Protein AF-A0A6A7LFY0-F1 (afdb_monomer_lite)

pLDDT: mean 85.81, std 14.51, range [34.38, 97.88]

Structure (mmCIF, N/CA/C/O backbone):
data_AF-A0A6A7LFY0-F1
#
_entry.id   AF-A0A6A7LFY0-F1
#
loop_
_atom_site.group_PDB
_atom_site.id
_atom_site.type_symbol
_atom_site.label_atom_id
_atom_site.label_alt_id
_atom_site.label_comp_id
_atom_site.label_asym_id
_atom_site.label_entity_id
_atom_site.label_seq_id
_atom_site.pdbx_PDB_ins_code
_atom_site.Cartn_x
_atom_site.Cartn_y
_atom_site.Cartn_z
_atom_site.occupancy
_atom_site.B_iso_or_equiv
_atom_site.auth_seq_id
_atom_site.auth_comp_id
_atom_site.auth_asym_id
_atom_site.auth_atom_id
_atom_site.pdbx_PDB_model_num
ATOM 1 N N . MET A 1 1 ? -47.179 -2.015 -11.222 1.00 39.12 1 MET A N 1
ATOM 2 C CA . MET A 1 1 ? -45.738 -2.015 -11.542 1.00 39.12 1 MET A CA 1
ATOM 3 C C . MET A 1 1 ? -45.037 -1.329 -10.393 1.00 39.12 1 MET A C 1
ATOM 5 O O . MET A 1 1 ? -45.090 -0.111 -10.302 1.00 39.12 1 MET A O 1
ATOM 9 N N . GLU A 1 2 ? -44.497 -2.113 -9.464 1.00 34.38 2 GLU A N 1
ATOM 10 C CA . GLU A 1 2 ? -43.639 -1.598 -8.399 1.00 34.38 2 GLU A CA 1
ATOM 11 C C . GLU A 1 2 ? -42.300 -1.198 -9.014 1.00 34.38 2 GLU A C 1
ATOM 13 O O . GLU A 1 2 ? -41.573 -2.026 -9.561 1.00 34.38 2 GLU A O 1
ATOM 18 N N . THR A 1 3 ? -41.986 0.090 -8.959 1.00 35.09 3 THR A N 1
ATOM 19 C CA . THR A 1 3 ? -40.647 0.598 -9.238 1.00 35.09 3 THR A CA 1
ATOM 20 C C . THR A 1 3 ? -39.770 0.261 -8.040 1.00 35.09 3 THR A C 1
ATOM 22 O O . THR A 1 3 ? -39.771 0.973 -7.036 1.00 35.09 3 THR A O 1
ATOM 25 N N . THR A 1 4 ? -39.041 -0.850 -8.115 1.00 42.22 4 THR A N 1
ATOM 26 C CA . THR A 1 4 ? -37.978 -1.162 -7.159 1.00 42.22 4 THR A CA 1
ATOM 27 C C . THR A 1 4 ? -36.941 -0.044 -7.200 1.00 42.22 4 THR A C 1
ATOM 29 O O . THR A 1 4 ? -36.236 0.121 -8.197 1.00 42.22 4 THR A O 1
ATOM 32 N N . ASN A 1 5 ? -36.875 0.728 -6.114 1.00 46.41 5 ASN A N 1
ATOM 33 C CA . ASN A 1 5 ? -35.817 1.687 -5.817 1.00 46.41 5 ASN A CA 1
ATOM 34 C C . ASN A 1 5 ? -34.464 0.961 -5.821 1.00 46.41 5 ASN A C 1
ATOM 36 O O . ASN A 1 5 ? -34.008 0.450 -4.797 1.00 46.41 5 ASN A O 1
ATOM 40 N N . ASN A 1 6 ? -33.810 0.919 -6.980 1.00 47.00 6 ASN A N 1
ATOM 41 C CA . ASN A 1 6 ? -32.399 0.578 -7.081 1.00 47.00 6 ASN A CA 1
ATOM 42 C C . ASN A 1 6 ? -31.591 1.772 -6.574 1.00 47.00 6 ASN A C 1
ATOM 44 O O . ASN A 1 6 ? -31.084 2.589 -7.339 1.00 47.00 6 ASN A O 1
ATOM 48 N N . MET A 1 7 ? -31.494 1.879 -5.250 1.00 41.91 7 MET A N 1
ATOM 49 C CA . MET A 1 7 ? -30.448 2.672 -4.621 1.00 41.91 7 MET A CA 1
ATOM 50 C C . MET A 1 7 ? -29.093 2.160 -5.139 1.00 41.91 7 MET A C 1
ATOM 52 O O . MET A 1 7 ? -28.863 0.946 -5.086 1.00 41.91 7 MET A O 1
ATOM 56 N N . PRO A 1 8 ? -28.197 3.033 -5.634 1.00 52.75 8 PRO A N 1
ATOM 57 C CA . PRO A 1 8 ? -26.859 2.634 -6.046 1.00 52.75 8 PRO A CA 1
ATOM 58 C C . PRO A 1 8 ? -26.184 1.824 -4.934 1.00 52.75 8 PRO A C 1
ATOM 60 O O . PRO A 1 8 ? -26.129 2.280 -3.793 1.00 52.75 8 PRO A O 1
ATOM 63 N N . LEU A 1 9 ? -25.654 0.641 -5.264 1.00 49.44 9 LEU A N 1
ATOM 64 C CA . LEU A 1 9 ? -24.887 -0.240 -4.363 1.00 49.44 9 LEU A CA 1
ATOM 65 C C . LEU A 1 9 ? -23.838 0.516 -3.526 1.00 49.44 9 LEU A C 1
ATOM 67 O O . LEU A 1 9 ? -23.580 0.146 -2.383 1.00 49.44 9 LEU A O 1
ATOM 71 N N . LEU A 1 10 ? -23.307 1.613 -4.076 1.00 44.53 10 LEU A N 1
ATOM 72 C CA . LEU A 1 10 ? -22.391 2.540 -3.418 1.00 44.53 10 LEU A CA 1
ATOM 73 C C . LEU A 1 10 ? -22.937 3.080 -2.083 1.00 44.53 10 LEU A C 1
ATOM 75 O O . LEU A 1 10 ? -22.217 3.106 -1.093 1.00 44.53 10 LEU A O 1
ATOM 79 N N . LEU A 1 11 ? -24.215 3.467 -2.024 1.00 43.97 11 LEU A N 1
ATOM 80 C CA . LEU A 1 11 ? -24.806 4.041 -0.812 1.00 43.97 11 LEU A CA 1
ATOM 81 C C . LEU A 1 11 ? -25.064 2.984 0.276 1.00 43.97 11 LEU A C 1
ATOM 83 O O . LEU A 1 11 ? -24.909 3.288 1.453 1.00 43.97 11 LEU A O 1
ATOM 87 N N . LYS A 1 12 ? -25.369 1.730 -0.093 1.00 44.75 12 LYS A N 1
ATOM 88 C CA . LYS A 1 12 ? -25.573 0.640 0.884 1.00 44.75 12 LYS A CA 1
ATOM 89 C C . LYS A 1 12 ? -24.300 0.264 1.653 1.00 44.75 12 LYS A C 1
ATOM 91 O O . LYS A 1 12 ? -24.394 -0.197 2.785 1.00 44.75 12 LYS A O 1
ATOM 96 N N . TYR A 1 13 ? -23.120 0.429 1.052 1.00 47.69 13 TYR A N 1
ATOM 97 C CA . TYR A 1 13 ? -21.840 0.156 1.721 1.00 47.69 13 TYR A CA 1
ATOM 98 C C . TYR A 1 13 ? -21.356 1.335 2.573 1.00 47.69 13 TYR A C 1
ATOM 100 O O . TYR A 1 13 ? -20.809 1.123 3.656 1.00 47.69 13 TYR A O 1
ATOM 108 N N . VAL A 1 14 ? -21.606 2.568 2.122 1.00 49.25 14 VAL A N 1
ATOM 109 C CA . VAL A 1 14 ? -21.275 3.792 2.873 1.00 49.25 14 VAL A CA 1
ATOM 110 C C . VAL A 1 14 ? -22.070 3.884 4.182 1.00 49.25 14 VAL A C 1
ATOM 112 O O . VAL A 1 14 ? -21.553 4.394 5.169 1.00 49.25 14 VAL A O 1
ATOM 115 N N . GLU A 1 15 ? -23.273 3.305 4.252 1.00 50.12 15 GLU A N 1
ATOM 116 C CA . GLU A 1 15 ? -24.073 3.269 5.487 1.00 50.12 15 GLU A CA 1
ATOM 117 C C . GLU A 1 15 ? -23.454 2.444 6.634 1.00 50.12 15 GLU A C 1
ATOM 119 O O . GLU A 1 15 ? -23.898 2.582 7.773 1.00 50.12 15 GLU A O 1
ATOM 124 N N . LYS A 1 16 ? -22.431 1.604 6.387 1.00 56.44 16 LYS A N 1
ATOM 125 C CA . LYS A 1 16 ? -21.893 0.682 7.409 1.00 56.44 16 LYS A CA 1
ATOM 126 C C . LYS A 1 16 ? -20.533 1.071 7.995 1.00 56.44 16 LYS A C 1
ATOM 128 O O . LYS A 1 16 ? -20.207 0.602 9.082 1.00 56.44 16 LYS A O 1
ATOM 133 N N . ILE A 1 17 ? -19.752 1.914 7.319 1.00 63.03 17 ILE A N 1
ATOM 134 C CA . ILE A 1 17 ? -18.468 2.411 7.839 1.00 63.03 17 ILE A CA 1
ATOM 135 C C . ILE A 1 17 ? -18.643 3.889 8.150 1.00 63.03 17 ILE A C 1
ATOM 137 O O . ILE A 1 17 ? -18.475 4.752 7.292 1.00 63.03 17 ILE A O 1
ATOM 141 N N . SER A 1 18 ? -19.003 4.170 9.399 1.00 67.00 18 SER A N 1
ATOM 142 C CA . SER A 1 18 ? -19.142 5.547 9.873 1.00 67.00 18 SER A CA 1
ATOM 143 C C . SER A 1 18 ? -17.781 6.207 10.114 1.00 67.00 18 SER A C 1
ATOM 145 O O . SER A 1 18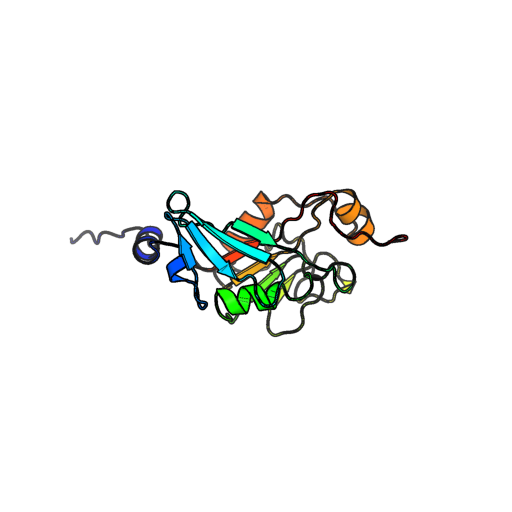 ? -17.664 7.434 10.102 1.00 67.00 18 SER A O 1
ATOM 147 N N . ASN A 1 19 ? -16.747 5.388 10.342 1.00 78.75 19 ASN A N 1
ATOM 148 C CA . ASN A 1 19 ? -15.418 5.830 10.723 1.00 78.75 19 ASN A CA 1
ATOM 149 C C . ASN A 1 19 ? -14.365 4.760 10.400 1.00 78.75 19 ASN A C 1
ATOM 151 O O . ASN A 1 19 ? -14.591 3.572 10.621 1.00 78.75 19 ASN A O 1
ATOM 155 N N . ILE A 1 20 ? -13.177 5.168 9.951 1.00 83.75 20 ILE A N 1
ATOM 156 C CA . ILE A 1 20 ? -12.053 4.254 9.706 1.00 83.75 20 ILE A CA 1
ATOM 157 C C . ILE A 1 20 ? -11.628 3.496 10.969 1.00 83.75 20 ILE A C 1
ATOM 159 O O . ILE A 1 20 ? -11.057 2.411 10.879 1.00 83.75 20 ILE A O 1
ATOM 163 N N . THR A 1 21 ? -11.938 4.027 12.155 1.00 84.50 21 THR A N 1
ATOM 164 C CA . THR A 1 21 ? -11.653 3.337 13.416 1.00 84.50 21 THR A CA 1
ATOM 165 C C . THR A 1 21 ? -12.479 2.080 13.635 1.00 84.50 21 THR A C 1
ATOM 167 O O . THR A 1 21 ? -12.033 1.205 14.370 1.00 84.50 21 THR A O 1
ATOM 170 N N . ASP A 1 22 ? -13.619 1.950 12.956 1.00 87.00 22 ASP A N 1
ATOM 171 C CA . ASP A 1 22 ? -14.457 0.745 12.999 1.00 87.00 22 ASP A CA 1
ATOM 172 C C . ASP A 1 22 ? -13.751 -0.456 12.332 1.00 87.00 22 ASP A C 1
ATOM 174 O O . ASP A 1 22 ? -14.149 -1.606 12.511 1.00 87.00 22 ASP A O 1
ATOM 178 N N . LEU A 1 23 ? -12.680 -0.191 11.572 1.00 89.00 23 LEU A N 1
ATOM 179 C CA . LEU A 1 23 ? -11.877 -1.185 10.858 1.00 89.00 23 LEU A CA 1
ATOM 180 C C . LEU A 1 23 ? -10.610 -1.600 11.621 1.00 89.00 23 LEU A C 1
ATOM 182 O O . LEU A 1 23 ? -9.894 -2.499 11.175 1.00 89.00 23 LEU A O 1
ATOM 186 N N . LEU A 1 24 ? -10.309 -0.954 12.752 1.00 92.06 24 LEU A N 1
ATOM 187 C CA . LEU A 1 24 ? -9.112 -1.250 13.534 1.00 92.06 24 LEU A CA 1
ATOM 188 C C . LEU A 1 24 ? -9.260 -2.582 14.277 1.00 92.06 24 LEU A C 1
ATOM 190 O O . LEU A 1 24 ? -10.287 -2.886 14.880 1.00 92.06 24 LEU A O 1
ATOM 194 N N . ARG A 1 25 ? -8.189 -3.372 14.259 1.00 94.00 25 ARG A N 1
ATOM 195 C CA . ARG A 1 25 ? -8.022 -4.625 15.012 1.00 94.00 25 ARG A CA 1
ATOM 196 C C . ARG A 1 25 ? -7.141 -4.464 16.245 1.00 94.00 25 ARG A C 1
ATOM 198 O O . ARG A 1 25 ? -6.956 -5.418 16.992 1.00 94.00 25 ARG A O 1
ATOM 205 N N . THR A 1 26 ? -6.608 -3.265 16.447 1.00 93.00 26 THR A N 1
ATOM 206 C CA . THR A 1 26 ? -5.775 -2.897 17.587 1.00 93.00 26 THR A CA 1
ATOM 207 C C . THR A 1 26 ? -6.468 -1.838 18.435 1.00 93.00 26 THR A C 1
ATOM 209 O O . THR A 1 26 ? -7.342 -1.109 17.958 1.00 93.00 26 THR A O 1
ATOM 212 N N . GLU A 1 27 ? -6.054 -1.738 19.692 1.00 93.62 27 GLU A N 1
ATOM 213 C CA . GLU A 1 27 ? -6.508 -0.681 20.584 1.00 93.62 27 GLU A CA 1
ATOM 214 C C . GLU A 1 27 ? -5.961 0.685 20.151 1.00 93.62 27 GLU A C 1
ATOM 216 O O . GLU A 1 27 ? -4.874 0.812 19.574 1.00 93.62 27 GLU A O 1
ATOM 221 N N . TYR A 1 28 ? -6.719 1.731 20.466 1.00 94.06 28 TYR A N 1
ATOM 222 C CA . TYR A 1 28 ? -6.306 3.111 20.265 1.00 94.06 28 TYR A CA 1
ATOM 223 C C . TYR A 1 28 ? -6.627 3.953 21.497 1.00 94.06 28 TYR A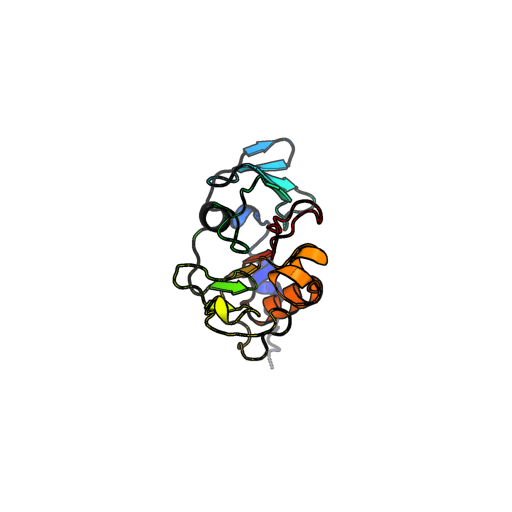 C 1
ATOM 225 O O . TYR A 1 28 ? -7.588 3.705 22.225 1.00 94.06 28 TYR A O 1
ATOM 233 N N . LEU A 1 29 ? -5.834 4.999 21.705 1.00 94.62 29 LEU A N 1
ATOM 234 C CA . LEU A 1 29 ? -6.042 5.977 22.764 1.00 94.62 29 LEU A CA 1
ATOM 235 C C . LEU A 1 29 ? -6.821 7.175 22.216 1.00 94.62 29 LEU A C 1
ATOM 237 O O . LEU A 1 29 ? -6.448 7.727 21.186 1.00 94.62 29 LEU A O 1
ATOM 241 N N . SER A 1 30 ? -7.879 7.608 22.901 1.00 92.6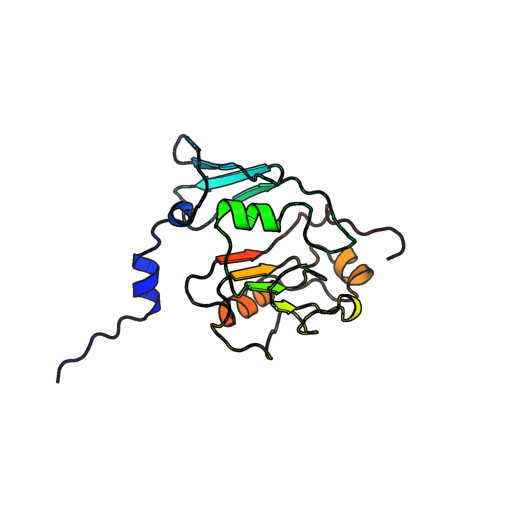9 30 SER A N 1
ATOM 242 C CA . SER A 1 30 ? -8.673 8.776 22.498 1.00 92.69 30 SER A CA 1
ATOM 243 C C . SER A 1 30 ? -8.430 9.957 23.437 1.00 92.69 30 SER A C 1
ATOM 245 O O . SER A 1 30 ? -8.740 9.870 24.622 1.00 92.69 30 SER A O 1
ATOM 247 N N . ILE A 1 31 ? -7.916 11.075 22.913 1.00 92.56 31 ILE A N 1
ATOM 248 C CA . ILE A 1 31 ? -7.662 12.310 23.674 1.00 92.56 31 ILE A CA 1
ATOM 249 C C . ILE A 1 31 ? -8.168 13.507 22.866 1.00 92.56 31 ILE A C 1
ATOM 251 O O . ILE A 1 31 ? -7.737 13.712 21.737 1.00 92.56 31 ILE A O 1
ATOM 255 N N . TYR A 1 32 ? -9.076 14.309 23.431 1.00 90.56 32 TYR A N 1
ATOM 256 C CA . TYR A 1 32 ? -9.613 15.525 22.792 1.00 90.56 32 TYR A CA 1
ATOM 257 C C . TYR A 1 32 ? -10.117 15.324 21.345 1.00 90.56 32 TYR A C 1
ATOM 259 O O . TYR A 1 32 ? -9.951 16.189 20.491 1.00 90.56 32 TYR A O 1
ATOM 267 N N . GLY A 1 33 ? -10.719 14.166 21.046 1.00 85.00 33 GLY A N 1
ATOM 268 C CA . GLY A 1 33 ? -11.210 13.837 19.700 1.00 85.00 33 GLY A CA 1
ATOM 269 C C . GLY A 1 33 ? -10.132 13.369 18.710 1.00 85.00 33 GLY A C 1
ATOM 270 O O . GLY A 1 33 ? -10.450 13.080 17.558 1.00 85.00 33 GLY A O 1
ATOM 271 N N . LEU A 1 34 ? -8.878 13.249 19.145 1.00 89.62 34 LEU A N 1
ATOM 272 C CA . LEU A 1 34 ? -7.811 12.570 18.416 1.00 89.62 34 LEU A CA 1
ATOM 273 C C . LEU A 1 34 ? -7.745 11.114 18.861 1.00 89.62 34 LEU A C 1
ATOM 275 O O . LEU A 1 34 ? -7.753 10.827 20.058 1.00 89.62 34 LEU A O 1
ATOM 279 N N . ARG A 1 35 ? -7.656 10.199 17.899 1.00 92.25 35 ARG A N 1
ATOM 280 C CA . ARG A 1 35 ? -7.464 8.769 18.154 1.00 92.25 35 ARG A CA 1
ATOM 281 C C . ARG A 1 35 ? -6.053 8.399 17.752 1.00 92.25 35 ARG A C 1
ATOM 283 O O . ARG A 1 35 ? -5.700 8.596 16.597 1.00 92.25 35 ARG A O 1
ATOM 290 N N . PHE A 1 36 ? -5.272 7.882 18.686 1.00 94.56 36 PHE A N 1
ATOM 291 C CA . PHE A 1 36 ? -3.868 7.533 18.522 1.00 94.56 36 PHE A CA 1
ATOM 292 C C . PHE A 1 36 ? -3.703 6.020 18.481 1.00 94.56 36 PHE A C 1
ATOM 294 O O . PHE A 1 36 ? -4.144 5.322 19.391 1.00 94.56 36 PHE A O 1
ATOM 301 N N . ILE A 1 37 ? -3.048 5.526 17.439 1.00 95.62 37 ILE A N 1
ATOM 302 C CA . ILE A 1 37 ? -2.874 4.104 17.153 1.00 95.62 37 ILE A CA 1
ATOM 303 C C . ILE A 1 37 ? -1.371 3.823 17.122 1.00 95.62 37 ILE A C 1
ATOM 305 O O . ILE A 1 37 ? -0.611 4.508 16.432 1.00 95.62 37 ILE A O 1
ATOM 309 N N . SER A 1 38 ? -0.930 2.819 17.878 1.00 95.50 38 SER A N 1
ATOM 310 C CA . SER A 1 38 ? 0.466 2.380 17.832 1.00 95.50 38 SER A CA 1
ATOM 311 C C . SER A 1 38 ? 0.801 1.830 16.445 1.00 95.50 38 SER A C 1
ATOM 313 O O . SER A 1 38 ? 0.060 1.010 15.911 1.00 95.50 38 SER A O 1
ATOM 315 N N . ALA A 1 39 ? 1.939 2.238 15.881 1.00 95.19 39 ALA A N 1
ATOM 316 C CA . ALA A 1 39 ? 2.431 1.711 14.606 1.00 95.19 39 ALA A CA 1
ATOM 317 C C . ALA A 1 39 ? 3.156 0.355 14.747 1.00 95.19 39 ALA A C 1
ATOM 319 O O . ALA A 1 39 ? 3.872 -0.057 13.840 1.00 95.19 39 ALA A O 1
ATOM 320 N N . SER A 1 40 ? 3.026 -0.330 15.885 1.00 94.31 40 SER A N 1
ATOM 321 C CA . SER A 1 40 ? 3.704 -1.604 16.140 1.00 94.31 40 SER A CA 1
ATOM 322 C C . SER A 1 40 ? 3.316 -2.678 15.107 1.00 94.31 40 SER A C 1
ATOM 324 O O . SER A 1 40 ? 2.138 -2.773 14.761 1.00 94.31 40 SER A O 1
ATOM 326 N N . PRO A 1 41 ? 4.267 -3.506 14.625 1.00 94.38 41 PRO A N 1
ATOM 327 C CA . PRO A 1 41 ? 5.675 -3.598 15.033 1.00 94.38 41 PRO A CA 1
ATOM 328 C C . PRO A 1 41 ? 6.628 -2.664 14.273 1.00 94.38 41 PRO A C 1
ATOM 330 O O . PRO A 1 41 ? 7.847 -2.744 14.453 1.00 94.38 41 PRO A O 1
ATOM 333 N N . ALA A 1 42 ? 6.119 -1.771 13.425 1.00 93.06 42 ALA A N 1
ATOM 334 C CA . ALA A 1 42 ? 6.916 -0.648 12.953 1.00 93.06 42 ALA A CA 1
ATOM 335 C C . ALA A 1 42 ? 7.115 0.393 14.073 1.00 93.06 42 ALA A C 1
ATOM 337 O O . ALA A 1 42 ? 6.533 0.322 15.157 1.00 93.06 42 ALA A O 1
ATOM 338 N N . CYS A 1 43 ? 7.987 1.370 13.829 1.00 91.62 43 CYS A N 1
ATOM 339 C CA . CYS A 1 43 ? 8.238 2.450 14.777 1.00 91.62 43 CYS A CA 1
ATOM 340 C C . CYS A 1 43 ? 7.427 3.681 14.375 1.00 91.62 43 CYS A C 1
ATOM 342 O O . CYS A 1 43 ? 7.603 4.200 13.274 1.00 91.62 43 CYS A O 1
ATOM 344 N N . GLY A 1 44 ? 6.570 4.182 15.262 1.00 92.62 44 GLY A N 1
ATOM 345 C CA . GLY A 1 44 ? 5.818 5.401 14.992 1.00 92.62 44 GLY A CA 1
ATOM 346 C C . GLY A 1 44 ? 4.492 5.498 15.727 1.00 92.62 44 GLY A C 1
ATOM 347 O O . GLY A 1 44 ? 4.174 4.693 16.602 1.00 92.62 44 GLY A O 1
ATOM 348 N N . LEU A 1 45 ? 3.725 6.505 15.329 1.00 94.19 45 LEU A N 1
ATOM 349 C CA . LEU A 1 45 ? 2.395 6.790 15.839 1.00 94.19 45 LEU A CA 1
ATOM 350 C C . LEU A 1 45 ? 1.491 7.162 14.671 1.00 94.19 45 LEU A C 1
ATOM 352 O O . LEU A 1 45 ? 1.807 8.075 13.904 1.00 94.19 45 LEU A O 1
ATOM 356 N N . LEU A 1 46 ? 0.367 6.470 14.561 1.00 93.81 46 LEU A N 1
ATOM 357 C CA . LEU A 1 46 ? -0.712 6.827 13.659 1.00 93.81 46 LEU A CA 1
ATOM 358 C C . LEU A 1 46 ? -1.795 7.578 14.435 1.00 93.81 46 LEU A C 1
ATOM 360 O O . LEU A 1 46 ? -1.946 7.406 15.645 1.00 93.81 46 LEU A O 1
ATOM 364 N N . TYR A 1 47 ? -2.555 8.415 13.746 1.00 92.00 47 TYR A N 1
ATOM 365 C CA . TYR A 1 47 ? -3.682 9.119 14.321 1.00 92.00 47 TYR A CA 1
ATOM 366 C C . TYR A 1 47 ? -4.804 9.353 13.311 1.00 92.00 47 TYR A C 1
ATOM 368 O O . TYR A 1 47 ? -4.574 9.532 12.117 1.00 92.00 47 TYR A O 1
ATOM 376 N N . SER A 1 48 ? -6.032 9.393 13.818 1.00 91.06 48 SER A N 1
ATOM 377 C CA . SER A 1 48 ? -7.221 9.826 13.084 1.00 91.06 48 SER A CA 1
ATOM 378 C C . SER A 1 48 ? -7.903 10.962 13.842 1.00 91.06 48 SER A C 1
ATOM 380 O O . SER A 1 48 ? -7.844 11.033 15.075 1.00 91.06 48 SER A O 1
ATOM 382 N N . THR A 1 49 ? -8.538 11.864 13.102 1.00 86.88 49 THR A N 1
ATOM 383 C CA . THR A 1 49 ? -9.188 13.064 13.630 1.00 86.88 49 THR A CA 1
ATOM 384 C C . THR A 1 49 ? -10.689 13.019 13.353 1.00 86.88 49 THR A C 1
ATOM 386 O O . THR A 1 49 ? -11.143 12.451 12.361 1.00 86.88 49 THR A O 1
ATOM 389 N N . THR A 1 50 ? -11.497 13.643 14.209 1.00 83.94 50 THR A N 1
ATOM 390 C CA . THR A 1 50 ? -12.958 13.704 14.015 1.00 83.94 50 THR A CA 1
ATOM 391 C C . THR A 1 50 ? -13.380 14.466 12.759 1.00 83.94 50 THR A C 1
ATOM 393 O O . THR A 1 50 ? -14.420 14.153 12.191 1.00 83.94 50 THR A O 1
ATOM 396 N N . ASN A 1 51 ? -12.585 15.437 12.303 1.00 86.00 51 ASN A N 1
ATOM 397 C CA . ASN A 1 51 ? -12.844 16.193 11.073 1.00 86.00 51 ASN A CA 1
ATOM 398 C C . ASN A 1 51 ? -12.381 15.472 9.793 1.00 86.00 51 ASN A C 1
ATOM 400 O O . ASN A 1 51 ? -12.696 15.936 8.701 1.00 86.00 51 ASN A O 1
ATOM 404 N N . SER A 1 52 ? -11.654 14.358 9.915 1.00 83.44 52 SER A N 1
ATOM 405 C CA . SER A 1 52 ? -11.230 13.518 8.792 1.00 83.44 52 SER A CA 1
ATOM 406 C C . SER A 1 52 ? -11.356 12.031 9.161 1.00 83.44 52 SER A C 1
ATOM 408 O O . SER A 1 52 ? -10.361 11.304 9.219 1.00 83.44 52 SER A O 1
ATOM 410 N N . PRO A 1 53 ? -12.583 11.552 9.445 1.00 81.69 53 PRO A N 1
ATOM 411 C CA . PRO A 1 53 ? -12.809 10.238 10.052 1.00 81.69 53 PRO A CA 1
ATOM 412 C C . PRO A 1 53 ? -12.537 9.067 9.100 1.00 81.69 53 PRO A C 1
ATOM 414 O O . PRO A 1 53 ? -12.581 7.919 9.521 1.00 81.69 53 PRO A O 1
ATOM 417 N N . TYR A 1 54 ? -12.261 9.338 7.825 1.00 82.44 54 TYR A N 1
ATOM 418 C CA . TYR A 1 54 ? -11.952 8.329 6.809 1.00 82.44 54 TYR A CA 1
ATOM 419 C C . TYR A 1 54 ? -10.454 8.222 6.508 1.00 82.44 54 TYR A C 1
ATOM 421 O O . TYR A 1 54 ? -10.058 7.458 5.635 1.00 82.44 54 TYR A O 1
ATOM 429 N N . PHE A 1 55 ? -9.617 8.988 7.214 1.00 82.62 55 PHE A N 1
ATOM 430 C CA . PHE A 1 55 ? -8.175 9.001 7.011 1.00 82.62 55 PHE A CA 1
ATOM 431 C C . PHE A 1 55 ? -7.435 8.685 8.309 1.00 82.62 55 PHE A C 1
ATOM 433 O O . PHE A 1 55 ? -7.812 9.118 9.404 1.00 82.62 55 PHE A O 1
ATOM 440 N N . ILE A 1 56 ? -6.344 7.936 8.158 1.00 87.31 56 ILE A N 1
ATOM 441 C CA . ILE A 1 56 ? -5.333 7.736 9.190 1.00 87.31 56 ILE A CA 1
ATOM 442 C C . ILE A 1 56 ? -4.050 8.390 8.694 1.00 87.31 56 ILE A C 1
ATOM 444 O O . ILE A 1 56 ? -3.521 8.046 7.640 1.00 87.31 56 ILE A O 1
ATOM 448 N N . SER A 1 57 ? -3.567 9.344 9.475 1.00 86.06 57 SER A N 1
ATOM 449 C CA . SER A 1 57 ? -2.288 10.020 9.291 1.00 86.06 57 SER A CA 1
ATOM 450 C C . SER A 1 57 ? -1.283 9.479 10.299 1.00 86.06 57 SER A C 1
ATOM 452 O O . SER A 1 57 ? -1.641 8.729 11.203 1.00 86.06 57 SER A O 1
ATOM 454 N N . GLY A 1 58 ? -0.011 9.846 10.192 1.00 86.88 58 GLY A N 1
ATOM 455 C CA . GLY A 1 58 ? 0.946 9.435 11.209 1.00 86.88 58 GLY A CA 1
ATOM 456 C C . GLY A 1 58 ? 2.376 9.851 10.949 1.00 86.88 58 GLY A C 1
ATOM 457 O O . GLY A 1 58 ? 2.735 10.318 9.871 1.00 86.88 58 GLY A O 1
ATOM 458 N N . HIS A 1 59 ? 3.195 9.640 11.971 1.00 87.88 59 HIS A N 1
ATOM 459 C CA . HIS A 1 59 ? 4.641 9.743 11.896 1.00 87.88 59 HIS A CA 1
ATOM 460 C C . HIS A 1 59 ? 5.224 8.347 12.030 1.00 87.88 59 HIS A C 1
ATOM 462 O O . HIS A 1 59 ? 5.172 7.742 13.101 1.00 87.88 59 HIS A O 1
ATOM 468 N N . LEU A 1 60 ? 5.785 7.851 10.934 1.00 88.12 60 LEU A N 1
ATOM 469 C CA . LEU A 1 60 ? 6.391 6.533 10.859 1.00 88.12 60 LEU A CA 1
ATOM 470 C C . LEU A 1 60 ? 7.894 6.678 10.638 1.00 88.12 60 LEU A C 1
ATOM 472 O O . LEU A 1 60 ? 8.355 7.558 9.910 1.00 88.12 60 LEU A O 1
ATOM 476 N N . ARG A 1 61 ? 8.667 5.812 11.286 1.00 86.12 61 ARG A N 1
ATOM 477 C CA . ARG A 1 61 ? 10.113 5.697 11.126 1.00 86.12 61 ARG A CA 1
ATOM 478 C C . ARG A 1 61 ? 10.418 4.306 10.622 1.00 86.12 61 ARG A C 1
ATOM 480 O O . ARG A 1 61 ? 10.287 3.321 11.346 1.00 86.12 61 ARG A O 1
ATOM 487 N N . PHE A 1 62 ? 10.872 4.256 9.385 1.00 84.38 62 PHE A N 1
ATOM 488 C CA . PHE A 1 62 ? 11.197 3.012 8.728 1.00 84.38 62 PHE A CA 1
ATOM 489 C C . PHE A 1 62 ? 12.690 2.881 8.476 1.00 84.38 62 PHE A C 1
ATOM 491 O O . PHE A 1 62 ? 13.403 3.865 8.288 1.00 84.38 62 PHE A O 1
ATOM 498 N N . ARG A 1 63 ? 13.151 1.632 8.446 1.00 82.44 63 ARG A N 1
ATOM 499 C CA . ARG A 1 63 ? 14.453 1.272 7.892 1.00 82.44 63 ARG A CA 1
ATOM 500 C C . ARG A 1 63 ? 14.219 0.636 6.529 1.00 82.44 63 ARG A C 1
ATOM 502 O O . ARG A 1 63 ? 13.390 -0.269 6.419 1.00 82.44 63 ARG A O 1
ATOM 509 N N . GLY A 1 64 ? 14.937 1.123 5.518 1.00 77.81 64 GLY A N 1
ATOM 510 C CA . GLY A 1 64 ? 14.931 0.520 4.188 1.00 77.81 64 GLY A CA 1
ATOM 511 C C . GLY A 1 64 ? 15.373 -0.942 4.247 1.00 77.81 64 GLY A C 1
ATOM 512 O O . GLY A 1 64 ? 16.126 -1.338 5.141 1.00 77.81 64 GLY A O 1
ATOM 513 N N . ARG A 1 65 ? 14.880 -1.745 3.306 1.00 77.50 65 ARG A N 1
ATOM 514 C CA . ARG A 1 65 ? 15.137 -3.182 3.239 1.00 77.50 65 ARG A CA 1
ATOM 515 C C . ARG A 1 65 ? 15.377 -3.598 1.791 1.00 77.50 65 ARG A C 1
ATOM 517 O O . ARG A 1 65 ? 14.668 -3.141 0.904 1.00 77.50 65 ARG A O 1
ATOM 524 N N . ASP A 1 66 ? 16.366 -4.468 1.583 1.00 77.00 66 ASP A N 1
ATOM 525 C CA . ASP A 1 66 ? 16.599 -5.224 0.342 1.00 77.00 66 ASP A CA 1
ATOM 526 C C . ASP A 1 66 ? 16.429 -4.411 -0.967 1.00 77.00 66 ASP A C 1
ATOM 528 O O . ASP A 1 66 ? 15.830 -4.901 -1.917 1.00 77.00 66 ASP A O 1
ATOM 532 N N . ASN A 1 67 ? 16.946 -3.174 -1.010 1.00 76.75 67 ASN A N 1
ATOM 533 C CA . ASN A 1 67 ? 17.000 -2.294 -2.191 1.00 76.75 67 ASN A CA 1
ATOM 534 C C . ASN A 1 67 ? 15.689 -2.173 -2.991 1.00 76.75 67 ASN A C 1
ATOM 536 O O . ASN A 1 67 ? 15.634 -2.554 -4.156 1.00 76.75 67 ASN A O 1
ATOM 540 N N . GLY A 1 68 ? 14.662 -1.575 -2.383 1.00 74.94 68 GLY A N 1
ATOM 541 C CA . GLY A 1 68 ? 13.411 -1.238 -3.074 1.00 74.94 68 GLY A CA 1
ATOM 542 C C . GLY A 1 68 ? 12.202 -2.072 -2.662 1.00 74.94 68 GLY A C 1
ATOM 543 O O . GLY A 1 68 ? 11.111 -1.858 -3.169 1.00 74.94 68 GLY A O 1
ATOM 544 N N . ARG A 1 69 ? 12.374 -2.997 -1.711 1.00 84.38 69 ARG A N 1
ATOM 545 C CA . ARG A 1 69 ? 11.243 -3.642 -1.039 1.00 84.38 69 ARG A CA 1
ATOM 546 C C . ARG A 1 69 ? 10.613 -2.712 -0.009 1.00 84.38 69 ARG A C 1
ATOM 548 O O . ARG A 1 69 ? 11.287 -1.819 0.518 1.00 84.38 69 ARG A O 1
ATOM 555 N N . TYR A 1 70 ? 9.386 -3.061 0.385 1.00 89.81 70 TYR A N 1
ATOM 556 C CA . TYR A 1 70 ? 8.725 -2.463 1.540 1.00 89.81 70 TYR A CA 1
ATOM 557 C C . TYR A 1 70 ? 9.673 -2.339 2.738 1.00 89.81 70 TYR A C 1
ATOM 559 O O . TYR A 1 70 ? 10.401 -3.294 3.062 1.00 89.81 70 TYR A O 1
ATOM 567 N N . PRO A 1 71 ? 9.634 -1.205 3.454 1.00 89.50 71 PRO A N 1
ATOM 568 C CA . PRO A 1 71 ? 10.476 -1.029 4.616 1.00 89.50 71 PRO A CA 1
ATOM 569 C C . PRO A 1 71 ? 10.182 -2.042 5.727 1.00 89.50 71 PRO A C 1
ATOM 571 O O . PRO A 1 71 ? 9.106 -2.644 5.806 1.00 89.50 71 PRO A O 1
ATOM 574 N N . PHE A 1 72 ? 11.156 -2.222 6.620 1.00 89.00 72 PHE A N 1
ATOM 575 C CA . PHE A 1 72 ? 11.064 -3.203 7.700 1.00 89.00 72 PHE A CA 1
ATOM 576 C C . PHE A 1 72 ? 9.789 -3.001 8.542 1.00 89.00 72 PHE A C 1
ATOM 578 O O . PHE A 1 72 ? 9.484 -1.879 8.950 1.00 89.00 72 PHE A O 1
ATOM 585 N N . ASN A 1 73 ? 9.061 -4.094 8.792 1.00 92.50 73 ASN A N 1
ATOM 586 C CA . ASN A 1 73 ? 7.794 -4.165 9.536 1.00 92.50 73 ASN A CA 1
ATOM 587 C C . ASN A 1 73 ? 6.605 -3.370 8.963 1.00 92.50 73 ASN A C 1
ATOM 589 O O . ASN A 1 73 ? 5.558 -3.332 9.602 1.00 92.50 73 ASN A O 1
ATOM 593 N N . TYR A 1 74 ? 6.706 -2.770 7.771 1.00 92.25 74 TYR A N 1
ATOM 594 C CA . TYR A 1 74 ? 5.603 -1.987 7.197 1.00 92.25 74 TYR A CA 1
ATOM 595 C C . TYR A 1 74 ? 4.336 -2.823 6.953 1.00 92.25 74 TYR A C 1
ATOM 597 O O . TYR A 1 74 ? 3.262 -2.485 7.448 1.00 92.25 74 TYR A O 1
ATOM 605 N N . LEU A 1 75 ? 4.463 -3.941 6.233 1.00 92.94 75 LEU A N 1
ATOM 606 C CA . LEU A 1 75 ? 3.322 -4.815 5.938 1.00 92.94 75 LEU A CA 1
ATOM 607 C C . LEU A 1 75 ? 2.754 -5.466 7.207 1.00 92.94 75 LEU A C 1
ATOM 609 O O . LEU A 1 75 ? 1.542 -5.540 7.374 1.00 92.94 75 LEU A O 1
ATOM 613 N N . GLU A 1 76 ? 3.627 -5.872 8.130 1.00 94.00 76 GLU A N 1
ATOM 614 C CA . GLU A 1 76 ? 3.224 -6.469 9.407 1.00 94.00 76 GLU A CA 1
ATOM 615 C C . GLU A 1 76 ? 2.482 -5.469 10.306 1.00 94.00 76 GLU A C 1
ATOM 617 O O . GLU A 1 76 ? 1.537 -5.840 11.000 1.00 94.00 76 GLU A O 1
ATOM 622 N N . MET A 1 77 ? 2.864 -4.189 10.264 1.00 95.38 77 MET A N 1
ATOM 623 C CA . MET A 1 77 ? 2.123 -3.108 10.914 1.00 95.38 77 MET A CA 1
ATOM 624 C C . MET A 1 77 ? 0.722 -2.979 10.317 1.00 95.38 77 MET A C 1
ATOM 626 O O . MET A 1 77 ? -0.245 -2.942 11.072 1.00 95.38 77 MET A O 1
ATOM 630 N N . ILE A 1 78 ? 0.588 -2.939 8.986 1.00 94.31 78 ILE A N 1
ATOM 631 C CA . ILE A 1 78 ? -0.734 -2.888 8.339 1.00 94.31 78 ILE A CA 1
ATOM 632 C C . ILE A 1 78 ? -1.592 -4.074 8.793 1.00 94.31 78 ILE A C 1
ATOM 634 O O . ILE A 1 78 ? -2.733 -3.884 9.211 1.00 94.31 78 ILE A O 1
ATOM 638 N N . ASP A 1 79 ? -1.031 -5.282 8.770 1.00 95.00 79 ASP A N 1
ATOM 639 C CA . ASP A 1 79 ? -1.753 -6.498 9.140 1.00 95.00 79 ASP A CA 1
ATOM 640 C C . ASP A 1 79 ? -2.101 -6.550 10.637 1.00 95.00 79 ASP A C 1
ATOM 642 O O . ASP A 1 79 ? -3.133 -7.100 11.010 1.00 95.00 79 ASP A O 1
ATOM 646 N N . THR A 1 80 ? -1.284 -5.952 11.504 1.00 95.75 80 THR A N 1
ATOM 647 C CA . THR A 1 80 ? -1.567 -5.832 12.944 1.00 95.75 80 THR A CA 1
ATOM 648 C C . THR A 1 80 ? -2.701 -4.839 13.203 1.00 95.75 80 THR A C 1
ATOM 650 O O . THR A 1 80 ? -3.571 -5.081 14.036 1.00 95.75 80 THR A O 1
ATOM 653 N N . ILE A 1 81 ? -2.712 -3.719 12.479 1.00 95.19 81 ILE A N 1
ATOM 654 C CA . ILE A 1 81 ? -3.665 -2.628 12.701 1.00 95.19 81 ILE A CA 1
ATOM 655 C C . ILE A 1 81 ? -5.024 -2.928 12.071 1.00 95.19 81 ILE A C 1
ATOM 657 O O . ILE A 1 81 ? -6.042 -2.642 12.692 1.00 95.19 81 ILE A O 1
ATOM 661 N N . PHE A 1 82 ? -5.061 -3.509 10.872 1.00 93.81 82 PHE A N 1
ATOM 662 C CA . PHE A 1 82 ? -6.299 -3.738 10.112 1.00 93.81 82 PHE A CA 1
ATOM 663 C C . PHE A 1 82 ? -6.664 -5.221 9.971 1.00 93.81 82 PHE A C 1
ATOM 665 O O . PHE A 1 82 ? -7.709 -5.559 9.417 1.00 93.81 82 PHE A O 1
ATOM 672 N N . GLY A 1 83 ? -5.841 -6.121 10.510 1.00 94.19 83 GLY A N 1
ATOM 673 C CA . GLY A 1 83 ? -5.978 -7.562 10.318 1.00 94.19 83 GLY A CA 1
ATOM 674 C C . GLY A 1 83 ? -5.332 -8.020 9.014 1.00 94.19 83 GLY A C 1
ATOM 675 O O . GLY A 1 83 ? -5.086 -7.224 8.106 1.00 94.19 83 GLY A O 1
ATOM 676 N N . LYS A 1 84 ? -5.064 -9.321 8.909 1.00 93.19 84 LYS A N 1
ATOM 677 C CA . LYS A 1 84 ? -4.659 -9.948 7.647 1.00 93.19 84 LYS A CA 1
ATOM 678 C C . LYS A 1 84 ? -5.859 -10.059 6.716 1.00 93.19 84 LYS A C 1
ATOM 680 O O . LYS A 1 84 ? -6.975 -10.275 7.179 1.00 93.19 84 LYS A O 1
ATOM 685 N N . GLU A 1 85 ? -5.596 -9.945 5.425 1.00 92.12 85 GLU A N 1
ATOM 686 C CA . GLU A 1 85 ? -6.584 -10.144 4.372 1.00 92.12 85 GLU A CA 1
ATOM 687 C C . GLU A 1 85 ? -6.043 -11.189 3.404 1.00 92.12 85 GLU A C 1
ATOM 689 O O . GLU A 1 85 ? -4.848 -11.182 3.098 1.00 92.12 85 GLU A O 1
ATOM 694 N N . ASP A 1 86 ? -6.912 -12.069 2.924 1.00 92.06 86 ASP A N 1
ATOM 695 C CA . ASP A 1 86 ? -6.579 -12.946 1.809 1.00 92.06 86 ASP A CA 1
ATOM 696 C C . ASP A 1 86 ? -6.746 -12.196 0.485 1.00 92.06 86 ASP A C 1
ATOM 698 O O . ASP A 1 86 ? -7.470 -11.202 0.396 1.00 92.06 86 ASP A O 1
ATOM 702 N N . ASN A 1 87 ? -6.115 -12.709 -0.573 1.00 94.81 87 ASN A N 1
ATOM 703 C CA . ASN A 1 87 ? -6.258 -12.174 -1.926 1.00 94.81 87 ASN A CA 1
ATOM 704 C C . ASN A 1 87 ? -5.921 -10.672 -2.004 1.00 94.81 87 ASN A C 1
ATOM 706 O O . ASN A 1 87 ? -6.755 -9.820 -2.342 1.00 94.81 87 ASN A O 1
ATOM 710 N N . THR A 1 88 ? -4.677 -10.367 -1.638 1.00 96.12 88 THR A N 1
ATOM 711 C CA . THR A 1 88 ? -4.102 -9.025 -1.708 1.00 96.12 88 THR A CA 1
ATOM 712 C C . THR A 1 88 ? -3.249 -8.874 -2.957 1.00 96.12 88 THR A C 1
ATOM 714 O O . THR A 1 88 ? -2.672 -9.851 -3.442 1.00 96.12 88 THR A O 1
ATOM 717 N N . ILE A 1 89 ? -3.136 -7.640 -3.433 1.00 97.12 89 ILE A N 1
ATOM 718 C CA . ILE A 1 89 ? -2.202 -7.251 -4.486 1.00 97.12 89 ILE A CA 1
ATOM 719 C C . ILE A 1 89 ? -1.125 -6.309 -3.930 1.00 97.12 89 ILE A C 1
ATOM 721 O O . ILE A 1 89 ? -1.430 -5.355 -3.210 1.00 97.12 89 ILE A O 1
ATOM 725 N N . GLU A 1 90 ? 0.129 -6.576 -4.290 1.00 96.44 90 GLU A N 1
ATOM 726 C CA . GLU A 1 90 ? 1.292 -5.735 -3.995 1.00 96.44 90 GLU A CA 1
ATOM 727 C C . GLU A 1 90 ? 1.807 -5.116 -5.295 1.00 96.44 90 GLU A C 1
ATOM 729 O O . GLU A 1 90 ? 2.152 -5.839 -6.230 1.00 96.44 90 GLU A O 1
ATOM 734 N N . VAL A 1 91 ? 1.854 -3.787 -5.369 1.00 95.94 91 VAL A N 1
ATOM 735 C CA . VAL A 1 91 ? 2.243 -3.057 -6.584 1.00 95.94 91 VAL A CA 1
ATOM 736 C C . VAL A 1 91 ? 3.494 -2.222 -6.335 1.00 95.94 91 VAL A C 1
ATOM 738 O O . VAL A 1 91 ? 3.576 -1.497 -5.344 1.00 95.94 91 VAL A O 1
ATOM 741 N N . CYS A 1 92 ? 4.462 -2.278 -7.253 1.00 93.69 92 CYS A N 1
ATOM 742 C CA . CYS A 1 92 ? 5.775 -1.635 -7.095 1.00 93.69 92 CYS A CA 1
ATOM 743 C C . CYS A 1 92 ? 6.524 -2.111 -5.838 1.00 93.69 92 CYS A C 1
ATOM 745 O O . CYS A 1 92 ? 7.257 -1.353 -5.218 1.00 93.69 92 CYS A O 1
ATOM 747 N N . SER A 1 93 ? 6.291 -3.346 -5.406 1.00 81.31 93 SER A N 1
ATOM 748 C CA . SER A 1 93 ? 6.784 -3.846 -4.122 1.00 81.31 93 SER A CA 1
ATOM 749 C C . SER A 1 93 ? 8.139 -4.552 -4.204 1.00 81.31 93 SER A C 1
ATOM 751 O O . SER A 1 93 ? 8.617 -5.101 -3.201 1.00 81.31 93 SER A O 1
ATOM 753 N N . GLY A 1 94 ? 8.713 -4.655 -5.407 1.00 82.75 94 GLY A N 1
ATOM 754 C CA . GLY A 1 94 ? 9.666 -5.702 -5.731 1.00 82.75 94 GLY A CA 1
ATOM 755 C C . GLY A 1 94 ? 9.080 -7.072 -5.384 1.00 82.75 94 GLY A C 1
ATOM 756 O O . GLY A 1 94 ? 7.888 -7.326 -5.549 1.00 82.75 94 GLY A O 1
ATOM 757 N N . SER A 1 95 ? 9.901 -7.955 -4.820 1.00 73.38 95 SER A N 1
ATOM 758 C CA . SER A 1 95 ? 9.446 -9.280 -4.390 1.00 73.38 95 SER A CA 1
ATOM 759 C C . SER A 1 95 ? 8.928 -9.268 -2.942 1.00 73.38 95 SER A C 1
ATOM 761 O O . SER A 1 95 ? 9.702 -9.022 -2.005 1.00 73.38 95 SER A O 1
ATOM 763 N N . VAL A 1 96 ? 7.668 -9.639 -2.741 1.00 84.00 96 VAL A N 1
ATOM 764 C CA . VAL A 1 96 ? 7.072 -9.880 -1.418 1.00 84.00 96 VAL A CA 1
ATOM 765 C C . VAL A 1 96 ? 6.980 -11.386 -1.178 1.00 84.00 96 VAL A C 1
ATOM 767 O O . VAL A 1 96 ? 6.671 -12.153 -2.082 1.00 84.00 96 VAL A O 1
ATOM 770 N N . LYS A 1 97 ? 7.292 -11.845 0.041 1.00 73.12 97 LYS A N 1
ATOM 771 C CA . LYS A 1 97 ? 7.087 -13.252 0.421 1.00 73.12 97 LYS A CA 1
ATOM 772 C C . LYS A 1 97 ? 5.651 -13.432 0.911 1.00 73.12 97 LYS A C 1
ATOM 774 O O . LYS A 1 97 ? 5.269 -12.747 1.855 1.00 73.12 97 LYS A O 1
ATOM 779 N N . GLY A 1 98 ? 4.904 -14.380 0.351 1.00 80.06 98 GLY A N 1
ATOM 780 C CA . GLY A 1 98 ? 3.559 -14.721 0.825 1.00 80.06 98 GLY A CA 1
ATOM 781 C C . GLY A 1 98 ? 2.617 -15.140 -0.300 1.00 80.06 98 GLY A C 1
ATOM 782 O O . GLY A 1 98 ? 3.068 -15.447 -1.396 1.00 80.06 98 GLY A O 1
ATOM 783 N N . ASN A 1 99 ? 1.315 -15.133 -0.003 1.00 84.00 99 ASN A N 1
ATOM 784 C CA . ASN A 1 99 ? 0.232 -15.510 -0.924 1.00 84.00 99 ASN A CA 1
ATOM 785 C C . ASN A 1 99 ? -0.432 -14.285 -1.586 1.00 84.00 99 ASN A C 1
ATOM 787 O O . ASN A 1 99 ? -1.638 -14.284 -1.828 1.00 84.00 99 ASN A O 1
ATOM 791 N N . SER A 1 100 ? 0.333 -13.220 -1.811 1.00 93.94 100 SER A N 1
ATOM 792 C CA . SER A 1 100 ? -0.152 -12.001 -2.461 1.00 93.94 100 SER A CA 1
ATOM 793 C C . SER A 1 100 ? 0.163 -12.043 -3.950 1.00 93.94 100 SER A C 1
ATOM 795 O O . SER A 1 100 ? 1.224 -12.531 -4.326 1.00 93.94 100 SER A O 1
ATOM 797 N N . PHE A 1 101 ? -0.727 -11.497 -4.776 1.00 95.75 101 PHE A N 1
ATOM 798 C CA . PHE A 1 101 ? -0.444 -11.277 -6.190 1.00 95.75 101 PHE A CA 1
ATOM 799 C C . PHE A 1 101 ? 0.485 -10.070 -6.333 1.00 95.75 101 PHE A C 1
ATOM 801 O O . PHE A 1 101 ? 0.193 -8.993 -5.815 1.00 95.75 101 PHE A O 1
ATOM 808 N N . THR A 1 102 ? 1.610 -10.230 -7.010 1.00 95.81 102 THR A N 1
ATOM 809 C CA . THR A 1 102 ? 2.649 -9.204 -7.103 1.00 95.81 102 THR A CA 1
ATOM 810 C C . THR A 1 102 ? 2.732 -8.607 -8.501 1.00 95.81 102 THR A C 1
ATOM 812 O O . THR A 1 102 ? 2.705 -9.318 -9.505 1.00 95.81 102 THR A O 1
ATOM 815 N N . VAL A 1 103 ? 2.846 -7.280 -8.560 1.00 95.56 103 VAL A N 1
ATOM 816 C CA . VAL A 1 103 ? 3.005 -6.514 -9.795 1.00 95.56 103 VAL A CA 1
ATOM 817 C C . VAL A 1 103 ? 4.202 -5.589 -9.674 1.00 95.56 103 VAL A C 1
ATOM 819 O O . VAL A 1 103 ? 4.257 -4.731 -8.790 1.00 95.56 103 VAL A O 1
ATOM 822 N N . ASP A 1 104 ? 5.143 -5.720 -10.600 1.00 93.94 104 ASP A N 1
ATOM 823 C CA . ASP A 1 104 ? 6.311 -4.848 -10.656 1.00 93.94 104 ASP A CA 1
ATOM 824 C C . ASP A 1 104 ? 6.735 -4.593 -12.105 1.00 93.94 104 ASP A C 1
ATOM 826 O O . ASP A 1 104 ? 6.573 -5.449 -12.973 1.00 93.94 104 ASP A O 1
ATOM 830 N N . ILE A 1 105 ? 7.297 -3.414 -12.373 1.00 92.62 105 ILE A N 1
ATOM 831 C CA . ILE A 1 105 ? 7.825 -3.081 -13.702 1.00 92.62 105 ILE A CA 1
ATOM 832 C C . ILE A 1 105 ? 9.171 -3.770 -13.956 1.00 92.62 105 ILE A C 1
ATOM 834 O O . ILE A 1 105 ? 9.572 -3.950 -15.105 1.00 92.62 105 ILE A O 1
ATOM 838 N N . ASN A 1 106 ? 9.882 -4.150 -12.889 1.00 90.69 106 ASN A N 1
ATOM 839 C CA . ASN A 1 106 ? 11.175 -4.800 -12.970 1.00 90.69 106 ASN A CA 1
ATOM 840 C C . ASN A 1 106 ? 11.024 -6.337 -13.002 1.00 90.69 106 ASN A C 1
ATOM 842 O O . ASN A 1 106 ? 10.776 -6.946 -11.952 1.00 90.69 106 ASN A O 1
ATOM 846 N N . PRO A 1 107 ? 11.259 -6.998 -14.155 1.00 91.75 107 PRO A N 1
ATOM 847 C CA . PRO A 1 107 ? 11.138 -8.452 -14.274 1.00 91.75 107 PRO A CA 1
ATOM 848 C C . PRO A 1 107 ? 12.133 -9.225 -13.398 1.00 91.75 107 PRO A C 1
ATOM 850 O O . PRO A 1 107 ? 11.854 -10.365 -13.025 1.00 91.75 107 PRO A O 1
ATOM 853 N N . ASP A 1 108 ? 13.261 -8.622 -13.008 1.00 89.69 108 ASP A N 1
ATOM 854 C CA . ASP A 1 108 ? 14.275 -9.278 -12.171 1.00 89.69 108 ASP A CA 1
ATOM 855 C C . ASP A 1 108 ? 13.751 -9.589 -10.761 1.00 89.69 108 ASP A C 1
ATOM 857 O O . ASP A 1 108 ? 14.256 -10.485 -10.077 1.00 89.69 108 ASP A O 1
ATOM 861 N N . THR A 1 109 ? 12.703 -8.878 -10.331 1.00 88.44 109 THR A N 1
ATOM 862 C CA . THR A 1 109 ? 12.021 -9.118 -9.052 1.00 88.44 109 THR A CA 1
ATOM 863 C C . THR A 1 109 ? 11.088 -10.331 -9.090 1.00 88.44 109 THR A C 1
ATOM 865 O O . THR A 1 109 ? 10.650 -10.781 -8.032 1.00 88.44 109 THR A O 1
ATOM 868 N N . LYS A 1 110 ? 10.864 -10.906 -10.283 1.00 91.75 110 LYS A N 1
ATOM 869 C CA . LYS A 1 110 ? 10.002 -12.067 -10.553 1.00 91.75 110 LYS A CA 1
ATOM 870 C C . LYS A 1 110 ? 8.580 -11.904 -9.988 1.00 91.75 110 LYS A C 1
ATOM 872 O O . LYS A 1 110 ? 8.160 -12.764 -9.211 1.00 91.75 110 LYS A O 1
ATOM 877 N N . PRO A 1 111 ? 7.864 -10.817 -10.335 1.00 93.31 111 PRO A N 1
ATOM 878 C CA . PRO A 1 111 ? 6.478 -10.650 -9.920 1.00 93.31 111 PRO A CA 1
ATOM 879 C C . PRO A 1 111 ? 5.570 -11.640 -10.667 1.00 93.31 111 PRO A C 1
ATOM 881 O O . PRO A 1 111 ? 5.964 -12.203 -11.692 1.00 93.31 111 PRO A O 1
ATOM 884 N N . ASP A 1 112 ? 4.339 -11.808 -10.192 1.00 95.12 112 ASP A N 1
ATOM 885 C CA . ASP A 1 112 ? 3.315 -12.596 -10.891 1.00 95.12 112 ASP A CA 1
ATOM 886 C C . ASP A 1 112 ? 2.912 -11.946 -12.222 1.00 95.12 112 ASP A C 1
ATOM 888 O O . ASP A 1 112 ? 2.606 -12.642 -13.191 1.00 95.12 112 ASP A O 1
ATOM 892 N N . LEU A 1 113 ? 2.958 -10.610 -12.288 1.00 95.31 113 LEU A N 1
ATOM 893 C CA . LEU A 1 113 ? 2.731 -9.836 -13.504 1.00 95.31 113 LEU A CA 1
ATOM 894 C C . LEU A 1 113 ? 3.771 -8.720 -13.658 1.00 95.31 113 LEU A C 1
ATOM 896 O O . LEU A 1 113 ? 3.911 -7.851 -12.795 1.00 95.31 113 LEU A O 1
ATOM 900 N N . VAL A 1 114 ? 4.471 -8.718 -14.794 1.00 95.12 114 VAL A N 1
ATOM 901 C CA . VAL A 1 114 ? 5.415 -7.653 -15.161 1.00 95.12 114 VAL A CA 1
ATOM 902 C C . VAL A 1 114 ? 4.682 -6.596 -15.986 1.00 95.12 114 VAL A C 1
ATOM 904 O O . VAL A 1 114 ? 4.463 -6.793 -17.178 1.00 95.12 114 VAL A O 1
ATOM 907 N N . THR A 1 115 ? 4.286 -5.482 -15.367 1.00 95.00 115 THR A N 1
ATOM 908 C CA . THR A 1 115 ? 3.566 -4.389 -16.051 1.00 95.00 115 THR A CA 1
ATOM 909 C C . THR A 1 115 ? 3.698 -3.053 -15.305 1.00 95.00 115 THR A C 1
ATOM 911 O O . THR A 1 115 ? 4.234 -2.999 -14.196 1.00 95.00 115 THR A O 1
ATOM 914 N N . ASP A 1 116 ? 3.209 -1.956 -15.896 1.00 95.25 116 ASP A N 1
ATOM 915 C CA . ASP A 1 116 ? 3.097 -0.668 -15.199 1.00 95.25 116 ASP A CA 1
ATOM 916 C C . ASP A 1 116 ? 1.911 -0.703 -14.217 1.00 95.25 116 ASP A C 1
ATOM 918 O O . ASP A 1 116 ? 0.744 -0.855 -14.598 1.00 95.25 116 ASP A O 1
ATOM 922 N N . GLY A 1 117 ? 2.210 -0.510 -12.929 1.00 95.81 117 GLY A N 1
ATOM 923 C CA . GLY A 1 117 ? 1.217 -0.452 -11.854 1.00 95.81 117 GLY A CA 1
ATOM 924 C C . GLY A 1 117 ? 0.171 0.660 -12.011 1.00 95.81 117 GLY A C 1
ATOM 925 O O . GLY A 1 117 ? -0.850 0.648 -11.329 1.00 95.81 117 GLY A O 1
ATOM 926 N N . GLN A 1 118 ? 0.401 1.626 -12.905 1.00 97.25 118 GLN A N 1
ATOM 927 C CA . GLN A 1 118 ? -0.540 2.699 -13.239 1.00 97.25 118 GLN A CA 1
ATOM 928 C C . GLN A 1 118 ? -1.665 2.267 -14.190 1.00 97.25 118 GLN A C 1
ATOM 930 O O . GLN A 1 118 ? -2.585 3.053 -14.426 1.00 97.25 118 GLN A O 1
ATOM 935 N N . GLU A 1 119 ? -1.585 1.064 -14.758 1.00 95.69 119 GLU A N 1
ATOM 936 C CA . GLU A 1 119 ? -2.494 0.589 -15.802 1.00 95.69 119 GLU A CA 1
ATOM 937 C C . GLU A 1 119 ? -3.277 -0.651 -15.354 1.00 95.69 119 GLU A C 1
ATOM 939 O O . GLU A 1 119 ? -4.515 -0.642 -15.316 1.00 95.69 119 GLU A O 1
ATOM 944 N N . LEU A 1 120 ? -2.551 -1.706 -14.963 1.00 96.12 120 LEU A N 1
ATOM 945 C CA . LEU A 1 120 ? -3.094 -2.993 -14.508 1.00 96.12 120 LEU A CA 1
ATOM 946 C C . LEU A 1 120 ? -4.134 -3.614 -15.470 1.00 96.12 120 LEU A C 1
ATOM 948 O O . LEU A 1 120 ? -5.032 -4.324 -15.019 1.00 96.12 120 LEU A O 1
ATOM 952 N N . TYR A 1 121 ? -4.087 -3.330 -16.778 1.00 95.19 121 TYR A N 1
ATOM 953 C CA . TYR A 1 121 ? -5.159 -3.692 -17.726 1.00 95.19 121 TYR A CA 1
ATOM 954 C C . TYR A 1 121 ? -5.417 -5.198 -17.852 1.00 95.19 121 TYR A C 1
ATOM 956 O O . TYR A 1 121 ? -6.526 -5.606 -18.184 1.00 95.19 121 TYR A O 1
ATOM 964 N N . GLU A 1 122 ? -4.412 -6.016 -17.559 1.00 96.62 122 GLU A N 1
ATOM 965 C CA . GLU A 1 122 ? -4.497 -7.480 -17.588 1.00 96.62 122 GLU A CA 1
ATOM 966 C C . GLU A 1 122 ? -5.215 -8.058 -16.360 1.00 96.62 122 GLU A C 1
ATOM 968 O O . GLU A 1 122 ? -5.566 -9.236 -16.331 1.00 96.62 122 GLU A O 1
ATOM 973 N N . ILE A 1 123 ? -5.461 -7.225 -15.348 1.00 97.44 123 ILE A N 1
ATOM 974 C CA . ILE A 1 123 ? -6.113 -7.607 -14.103 1.00 97.44 123 ILE A CA 1
ATOM 975 C C . ILE A 1 123 ? -7.608 -7.258 -14.181 1.00 97.44 123 ILE A C 1
ATOM 977 O O . ILE A 1 123 ? -7.950 -6.085 -14.395 1.00 97.44 123 ILE A O 1
ATOM 981 N N . PRO A 1 124 ? -8.511 -8.236 -13.967 1.00 97.25 124 PRO A N 1
ATOM 982 C CA . PRO A 1 124 ? -9.946 -7.989 -13.873 1.00 97.25 124 PRO A CA 1
ATOM 983 C C . PRO A 1 124 ? -10.329 -7.002 -12.761 1.00 97.25 124 PRO A C 1
ATOM 985 O O . PRO A 1 124 ? -9.623 -6.838 -11.766 1.00 97.25 124 PRO A O 1
ATOM 988 N N . ASN A 1 125 ? -11.484 -6.361 -12.921 1.00 97.75 125 ASN A N 1
ATOM 989 C CA . ASN A 1 125 ? -12.020 -5.437 -11.924 1.00 97.75 125 ASN A CA 1
ATOM 990 C C . ASN A 1 125 ? -12.532 -6.181 -10.680 1.00 97.75 125 ASN A C 1
ATOM 992 O O . ASN A 1 125 ? -12.980 -7.322 -10.789 1.00 97.75 125 ASN A O 1
ATOM 996 N N . ASP A 1 126 ? -12.539 -5.499 -9.532 1.00 97.25 126 ASP A N 1
ATOM 997 C CA . ASP A 1 126 ? -13.204 -5.948 -8.298 1.00 97.25 126 ASP A CA 1
ATOM 998 C C . ASP A 1 126 ? -12.785 -7.346 -7.791 1.00 97.25 126 ASP A C 1
ATOM 1000 O O . ASP A 1 126 ? -13.593 -8.090 -7.224 1.00 97.25 126 ASP A O 1
ATOM 1004 N N . ILE A 1 127 ? -11.520 -7.736 -7.970 1.00 97.19 127 ILE A N 1
ATOM 1005 C CA . ILE A 1 127 ? -11.048 -9.057 -7.537 1.00 97.19 127 ILE A CA 1
ATOM 1006 C C . ILE A 1 127 ? -10.328 -9.019 -6.196 1.00 97.19 127 ILE A C 1
ATOM 1008 O O . ILE A 1 127 ? -10.534 -9.936 -5.402 1.00 97.19 127 ILE A O 1
ATOM 1012 N N . PHE A 1 128 ? -9.547 -7.980 -5.897 1.00 97.69 128 PHE A N 1
ATOM 1013 C CA . PHE A 1 128 ? -8.705 -7.942 -4.697 1.00 97.69 128 PHE A CA 1
ATOM 1014 C C . PHE A 1 128 ? -9.430 -7.364 -3.483 1.00 97.69 128 PHE A C 1
ATOM 1016 O O . PHE A 1 128 ? -10.240 -6.448 -3.610 1.00 97.69 128 PHE A O 1
ATOM 1023 N N . CYS A 1 129 ? -9.121 -7.889 -2.296 1.00 95.75 129 CYS A N 1
ATOM 1024 C CA . CYS A 1 129 ? -9.677 -7.407 -1.022 1.00 95.75 129 CYS A CA 1
ATOM 1025 C C . CYS A 1 129 ? -8.783 -6.354 -0.342 1.00 95.75 129 CYS A C 1
ATOM 1027 O O . CYS A 1 129 ? -9.198 -5.681 0.603 1.00 95.75 129 CYS A O 1
ATOM 1029 N N . ARG A 1 130 ? -7.537 -6.214 -0.808 1.00 95.75 130 ARG A N 1
ATOM 1030 C CA . ARG A 1 130 ? -6.570 -5.234 -0.313 1.00 95.75 130 ARG A CA 1
ATOM 1031 C C . ARG A 1 130 ? -5.534 -4.933 -1.380 1.00 95.75 130 ARG A C 1
ATOM 1033 O O . ARG A 1 130 ? -5.010 -5.859 -1.999 1.00 95.75 130 ARG A O 1
ATOM 1040 N N . TRP A 1 131 ? -5.182 -3.661 -1.494 1.00 96.31 131 TRP A N 1
ATOM 1041 C CA . TRP A 1 131 ? -4.069 -3.208 -2.314 1.00 96.31 131 TRP A CA 1
ATOM 1042 C C . TRP A 1 131 ? -3.049 -2.470 -1.475 1.00 96.31 131 TRP A C 1
ATOM 1044 O O . TRP A 1 131 ? -3.385 -1.699 -0.568 1.00 96.31 131 TRP A O 1
ATOM 1054 N N . ARG A 1 132 ? -1.782 -2.726 -1.778 1.00 95.81 132 ARG A N 1
ATOM 1055 C CA . ARG A 1 132 ? -0.645 -2.074 -1.148 1.00 95.81 132 ARG A CA 1
ATOM 1056 C C . ARG A 1 132 ? 0.331 -1.672 -2.240 1.00 95.81 132 ARG A C 1
ATOM 1058 O O . ARG A 1 132 ? 0.567 -2.432 -3.176 1.00 95.81 132 ARG A O 1
ATOM 1065 N N . CYS A 1 133 ? 0.921 -0.487 -2.116 1.00 95.06 133 CYS A N 1
ATOM 1066 C CA . CYS A 1 133 ? 1.859 0.012 -3.114 1.00 95.06 133 CYS A CA 1
ATOM 1067 C C . CYS A 1 133 ? 2.994 0.828 -2.509 1.00 95.06 133 CYS A C 1
ATOM 1069 O O . CYS A 1 133 ? 2.760 1.653 -1.624 1.00 95.06 133 CYS A O 1
ATOM 1071 N N . ASP A 1 134 ? 4.208 0.586 -3.003 1.00 92.44 134 ASP A N 1
ATOM 1072 C CA . ASP A 1 134 ? 5.438 1.277 -2.603 1.00 92.44 134 ASP A CA 1
ATOM 1073 C C . ASP A 1 134 ? 6.217 1.811 -3.819 1.00 92.44 134 ASP A C 1
ATOM 1075 O O . ASP A 1 134 ? 7.295 1.320 -4.151 1.00 92.44 134 ASP A O 1
ATOM 1079 N N . PRO A 1 135 ? 5.672 2.798 -4.552 1.00 93.12 135 PRO A N 1
ATOM 1080 C CA . PRO A 1 135 ? 6.328 3.306 -5.749 1.00 93.12 135 PRO A CA 1
ATOM 1081 C C . PRO A 1 135 ? 7.613 4.075 -5.389 1.00 93.12 135 PRO A C 1
ATOM 1083 O O . PRO A 1 135 ? 7.787 4.510 -4.252 1.00 93.12 135 PRO A O 1
ATOM 1086 N N . PRO A 1 136 ? 8.517 4.358 -6.342 1.00 91.62 136 PRO A N 1
ATOM 1087 C CA . PRO A 1 136 ? 9.559 5.352 -6.108 1.00 91.62 136 PRO A CA 1
ATOM 1088 C C . PRO A 1 136 ? 8.946 6.713 -5.737 1.00 91.62 136 PRO A C 1
ATOM 1090 O O . PRO A 1 136 ? 7.955 7.148 -6.322 1.00 91.62 136 PRO A O 1
ATOM 1093 N N . TYR A 1 137 ? 9.550 7.400 -4.767 1.00 89.25 137 TYR A N 1
ATOM 1094 C CA . TYR A 1 137 ? 9.051 8.667 -4.219 1.00 89.25 137 TYR A CA 1
ATOM 1095 C C . TYR A 1 137 ? 9.711 9.889 -4.860 1.00 89.25 137 TYR A C 1
ATOM 1097 O O . TYR A 1 137 ? 9.241 11.012 -4.682 1.00 89.25 137 TYR A O 1
ATOM 1105 N N . ASN A 1 138 ? 10.825 9.702 -5.570 1.00 90.88 138 ASN A N 1
ATOM 1106 C CA . ASN A 1 138 ? 11.546 10.775 -6.245 1.00 90.88 138 ASN A CA 1
ATOM 1107 C C . ASN A 1 138 ? 12.077 10.327 -7.616 1.00 90.88 138 ASN A C 1
ATOM 1109 O O . ASN A 1 138 ? 12.235 9.136 -7.888 1.00 90.88 138 ASN A O 1
ATOM 1113 N N . VAL A 1 139 ? 12.353 11.314 -8.472 1.00 92.31 139 VAL A N 1
ATOM 1114 C CA . VAL A 1 139 ? 12.819 11.108 -9.853 1.00 92.31 139 VAL A CA 1
ATOM 1115 C C . VAL A 1 139 ? 14.131 10.326 -9.892 1.00 92.31 139 VAL A C 1
ATOM 1117 O O . VAL A 1 139 ? 14.249 9.373 -10.650 1.00 92.31 139 VAL A O 1
ATOM 1120 N N . ASN A 1 140 ? 15.088 10.669 -9.027 1.00 90.88 140 ASN A N 1
ATOM 1121 C CA . ASN A 1 140 ? 16.404 10.036 -9.009 1.00 90.88 140 ASN A CA 1
ATOM 1122 C C . ASN A 1 140 ? 16.320 8.524 -8.727 1.00 90.88 140 ASN A C 1
ATOM 1124 O O . ASN A 1 140 ? 16.976 7.740 -9.404 1.00 90.88 140 ASN A O 1
ATOM 1128 N N . THR A 1 141 ? 15.501 8.104 -7.762 1.00 89.56 141 THR A N 1
ATOM 1129 C CA . THR A 1 141 ? 15.277 6.690 -7.450 1.00 89.56 141 THR A CA 1
ATOM 1130 C C . THR A 1 141 ? 14.491 5.991 -8.561 1.00 89.56 141 THR A C 1
ATOM 1132 O O . THR A 1 141 ? 14.855 4.879 -8.939 1.00 89.56 141 THR A O 1
ATOM 1135 N N . ALA A 1 142 ? 13.458 6.634 -9.119 1.00 91.94 142 ALA A N 1
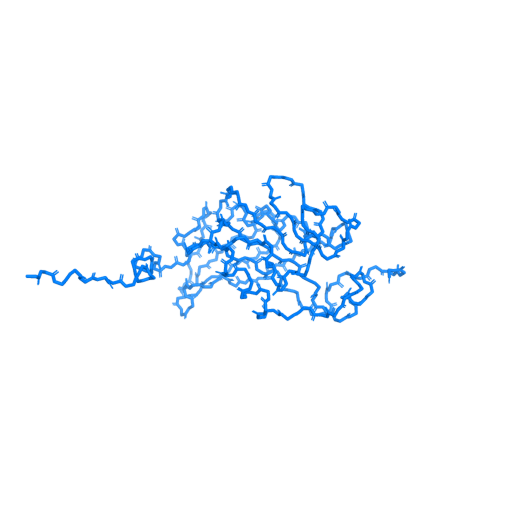ATOM 1136 C CA . ALA A 1 142 ? 12.699 6.088 -10.247 1.00 91.94 142 ALA A CA 1
ATOM 1137 C C . ALA A 1 142 ? 13.606 5.788 -11.454 1.00 91.94 142 ALA A C 1
ATOM 1139 O O . ALA A 1 142 ? 13.557 4.691 -12.009 1.00 91.94 142 ALA A O 1
ATOM 1140 N N . GLU A 1 143 ? 14.481 6.729 -11.810 1.00 92.12 143 GLU A N 1
ATOM 1141 C CA . GLU A 1 143 ? 15.368 6.612 -12.967 1.00 92.12 143 GLU A CA 1
ATOM 1142 C C . GLU A 1 143 ? 16.523 5.635 -12.724 1.00 92.12 143 GLU A C 1
ATOM 1144 O O . GLU A 1 143 ? 16.786 4.782 -13.569 1.00 92.12 143 GLU A O 1
ATOM 1149 N N . LYS A 1 144 ? 17.207 5.727 -11.575 1.00 89.00 144 LYS A N 1
ATOM 1150 C CA . LYS A 1 144 ? 18.407 4.917 -11.307 1.00 89.00 144 LYS A CA 1
ATOM 1151 C C . LYS A 1 144 ? 18.082 3.479 -10.929 1.00 89.00 144 LYS A C 1
ATOM 1153 O O . LYS A 1 144 ? 18.607 2.551 -11.529 1.00 89.00 144 LYS A O 1
ATOM 1158 N N . MET A 1 145 ? 17.182 3.281 -9.965 1.00 86.00 145 MET A N 1
ATOM 1159 C CA . MET A 1 145 ? 16.891 1.937 -9.455 1.00 86.00 145 MET A CA 1
ATOM 1160 C C . MET A 1 145 ? 15.904 1.181 -10.339 1.00 86.00 145 MET A C 1
ATOM 1162 O O . MET A 1 145 ? 16.079 -0.011 -10.573 1.00 86.00 145 MET A O 1
ATOM 1166 N N . TYR A 1 146 ? 14.871 1.870 -10.826 1.00 86.81 146 TYR A N 1
ATOM 1167 C CA . TYR A 1 146 ? 13.741 1.227 -11.503 1.00 86.81 146 TYR A CA 1
ATOM 1168 C C . TYR A 1 146 ? 13.687 1.508 -13.006 1.00 86.81 146 TYR A C 1
ATOM 1170 O O . TYR A 1 146 ? 12.840 0.945 -13.695 1.00 86.81 146 TYR A O 1
ATOM 1178 N N . ARG A 1 147 ? 14.584 2.362 -13.525 1.00 90.69 147 ARG A N 1
ATOM 1179 C CA . ARG A 1 147 ? 14.680 2.727 -14.950 1.00 90.69 147 ARG A CA 1
ATOM 1180 C C . ARG A 1 147 ? 13.345 3.179 -15.542 1.00 90.69 147 ARG A C 1
ATOM 1182 O O . ARG A 1 147 ? 13.028 2.891 -16.694 1.00 90.69 147 ARG A O 1
ATOM 1189 N N . THR A 1 148 ? 12.570 3.907 -14.746 1.00 92.19 148 THR A N 1
ATOM 1190 C CA . THR A 1 148 ? 11.249 4.412 -15.115 1.00 92.19 148 THR A CA 1
ATOM 1191 C C . THR A 1 148 ? 11.106 5.886 -14.750 1.00 92.19 148 THR A C 1
ATOM 1193 O O . THR A 1 148 ? 11.922 6.460 -14.028 1.00 92.19 148 THR A O 1
ATOM 1196 N N . LYS A 1 149 ? 10.050 6.521 -15.257 1.00 94.88 149 LYS A N 1
ATOM 1197 C CA . LYS A 1 149 ? 9.653 7.859 -14.809 1.00 94.88 149 LYS A CA 1
ATOM 1198 C C . LYS A 1 149 ? 8.995 7.757 -13.440 1.00 94.88 149 LYS A C 1
ATOM 1200 O O . LYS A 1 149 ? 8.371 6.749 -13.124 1.00 94.88 149 LYS A O 1
ATOM 1205 N N . LEU A 1 150 ? 9.075 8.832 -12.658 1.00 94.56 150 LEU A N 1
ATOM 1206 C CA . LEU A 1 150 ? 8.340 8.925 -11.398 1.00 94.56 150 LEU A CA 1
ATOM 1207 C C . LEU A 1 150 ? 6.835 8.661 -11.648 1.00 94.56 150 LEU A C 1
ATOM 1209 O O . LEU A 1 150 ? 6.229 9.405 -12.429 1.00 94.56 150 LEU A O 1
ATOM 1213 N N . PRO A 1 151 ? 6.232 7.628 -11.026 1.00 94.56 151 PRO A N 1
ATOM 1214 C CA . PRO A 1 151 ? 4.835 7.286 -11.247 1.00 94.56 151 PRO A CA 1
ATOM 1215 C C . PRO A 1 151 ? 3.885 8.404 -10.831 1.00 94.56 151 PRO A C 1
ATOM 1217 O O . PRO A 1 151 ? 4.114 9.133 -9.863 1.00 94.56 151 PRO A O 1
ATOM 1220 N N . ASN A 1 152 ? 2.765 8.512 -11.539 1.00 95.44 152 ASN A N 1
ATOM 1221 C CA . ASN A 1 152 ? 1.699 9.422 -11.164 1.00 95.44 152 ASN A CA 1
ATOM 1222 C C . ASN A 1 152 ? 0.803 8.771 -10.099 1.00 95.44 152 ASN A C 1
ATOM 1224 O O . ASN A 1 152 ? 0.057 7.834 -10.384 1.00 95.44 152 ASN A O 1
ATOM 1228 N N . THR A 1 153 ? 0.815 9.325 -8.885 1.00 93.50 153 THR A N 1
ATOM 1229 C CA . THR A 1 153 ? 0.011 8.840 -7.753 1.00 93.50 153 THR A CA 1
ATOM 1230 C C . THR A 1 153 ? -1.481 8.706 -8.069 1.00 93.50 153 THR A C 1
ATOM 1232 O O . THR A 1 153 ? -2.106 7.733 -7.662 1.00 93.50 153 THR A O 1
ATOM 1235 N N . GLN A 1 154 ? -2.072 9.642 -8.818 1.00 94.94 154 GLN A N 1
ATOM 1236 C CA . GLN A 1 154 ? -3.495 9.558 -9.159 1.00 94.94 154 GLN A CA 1
ATOM 1237 C C . GLN A 1 154 ? -3.783 8.409 -10.124 1.00 94.94 154 GLN A C 1
ATOM 1239 O O . GLN A 1 154 ? -4.852 7.810 -10.042 1.00 94.94 154 GLN A O 1
ATOM 1244 N N . LYS A 1 155 ? -2.859 8.098 -11.042 1.00 97.62 155 LYS A N 1
ATOM 1245 C CA . LYS A 1 155 ? -3.009 6.941 -11.930 1.00 97.62 155 LYS A CA 1
ATOM 1246 C C . LYS A 1 155 ? -2.906 5.630 -11.154 1.00 97.62 155 LYS A C 1
ATOM 1248 O O . LYS A 1 155 ? -3.769 4.784 -11.345 1.00 97.62 155 LYS A O 1
ATOM 1253 N N . LEU A 1 156 ? -1.944 5.515 -10.231 1.00 96.69 156 LEU A N 1
ATOM 1254 C CA . LEU A 1 156 ? -1.829 4.358 -9.331 1.00 96.69 156 LEU A CA 1
ATOM 1255 C C . LEU A 1 156 ? -3.130 4.127 -8.549 1.00 96.69 156 LEU A C 1
ATOM 1257 O O . LEU A 1 156 ? -3.710 3.051 -8.623 1.00 96.69 156 LEU A O 1
ATOM 1261 N N . LEU A 1 157 ? -3.639 5.167 -7.879 1.00 95.12 157 LEU A N 1
ATOM 1262 C CA . LEU A 1 157 ? -4.876 5.074 -7.096 1.00 95.12 157 LEU A CA 1
ATOM 1263 C C . LEU A 1 157 ? -6.105 4.737 -7.956 1.00 95.12 157 LEU A C 1
ATOM 1265 O O . LEU A 1 157 ? -7.000 4.037 -7.495 1.00 95.12 157 LEU A O 1
ATOM 1269 N N . LYS A 1 158 ? -6.169 5.222 -9.204 1.00 96.81 158 LYS A N 1
ATOM 1270 C CA . LYS A 1 158 ? -7.262 4.891 -10.137 1.00 96.81 158 LYS A CA 1
ATOM 1271 C C . LYS A 1 158 ? -7.194 3.448 -10.629 1.00 96.81 158 LYS A C 1
ATOM 1273 O O . LYS A 1 158 ? -8.237 2.812 -10.743 1.00 96.81 158 LYS A O 1
ATOM 1278 N N . ALA A 1 159 ? -5.998 2.961 -10.957 1.00 97.56 159 ALA A N 1
ATOM 1279 C CA . ALA A 1 159 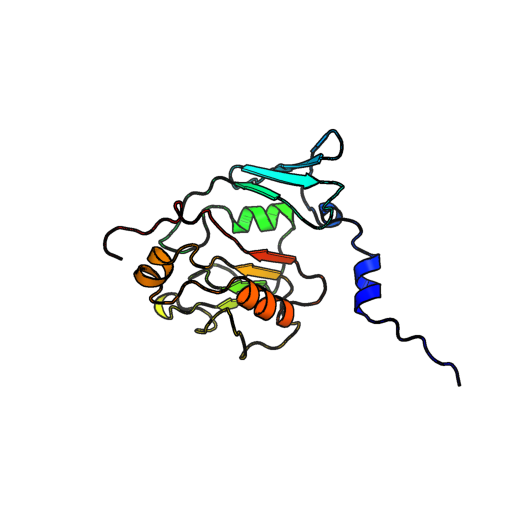? -5.800 1.577 -11.372 1.00 97.56 159 ALA A CA 1
ATOM 1280 C C . ALA A 1 159 ? -6.168 0.620 -10.236 1.00 97.56 159 ALA A C 1
ATOM 1282 O O . ALA A 1 159 ? -6.882 -0.352 -10.465 1.00 97.56 159 ALA A O 1
ATOM 1283 N N . ASP A 1 160 ? -5.764 0.959 -9.014 1.00 93.62 160 ASP A N 1
ATOM 1284 C CA . ASP A 1 160 ? -6.115 0.214 -7.812 1.00 93.62 160 ASP A CA 1
ATOM 1285 C C . ASP A 1 160 ? -7.626 0.191 -7.546 1.00 93.62 160 ASP A C 1
ATOM 1287 O O . ASP A 1 160 ? -8.241 -0.873 -7.516 1.00 93.62 160 ASP A O 1
ATOM 1291 N N . ALA A 1 161 ? -8.259 1.364 -7.458 1.00 95.75 161 ALA A N 1
ATOM 1292 C CA . ALA A 1 161 ? -9.690 1.463 -7.171 1.00 95.75 161 ALA A CA 1
ATOM 1293 C C . ALA A 1 161 ? -10.569 0.674 -8.161 1.00 95.75 161 ALA A C 1
ATOM 1295 O O . ALA A 1 161 ? -11.710 0.355 -7.845 1.00 95.75 161 ALA A O 1
ATOM 1296 N N . ARG A 1 162 ? -10.051 0.370 -9.358 1.00 97.56 162 ARG A N 1
ATOM 1297 C CA . ARG A 1 162 ? -10.697 -0.500 -10.343 1.00 97.56 162 ARG A CA 1
ATOM 1298 C C . ARG A 1 162 ? -10.544 -1.992 -10.021 1.00 97.56 162 ARG A C 1
ATOM 1300 O O . ARG A 1 162 ? -11.485 -2.749 -10.243 1.00 97.56 162 ARG A O 1
ATOM 1307 N N . VAL A 1 163 ? -9.365 -2.444 -9.594 1.00 97.88 163 VAL A N 1
ATOM 1308 C CA . VAL A 1 163 ? -9.076 -3.877 -9.370 1.00 97.88 163 VAL A CA 1
ATOM 1309 C C . VAL A 1 163 ? -9.475 -4.353 -7.971 1.00 97.88 163 VAL A C 1
ATOM 1311 O O . VAL A 1 163 ? -9.671 -5.552 -7.761 1.00 97.88 163 VAL A O 1
ATOM 1314 N N . CYS A 1 164 ? -9.617 -3.432 -7.019 1.00 97.12 164 CYS A N 1
ATOM 1315 C CA . CYS A 1 164 ? -10.063 -3.716 -5.662 1.00 97.12 164 CYS A CA 1
ATOM 1316 C C . CYS A 1 164 ? -11.589 -3.710 -5.540 1.00 97.12 164 CYS A C 1
ATOM 1318 O O . CYS A 1 164 ? -12.268 -2.855 -6.097 1.00 97.12 164 CYS A O 1
ATOM 1320 N N . LYS A 1 165 ? -12.133 -4.634 -4.741 1.00 95.94 165 LYS A N 1
ATOM 1321 C CA . LYS A 1 165 ? -13.562 -4.670 -4.403 1.00 95.94 165 LYS A CA 1
ATOM 1322 C C . LYS A 1 165 ? -13.968 -3.400 -3.664 1.00 95.94 165 LYS A C 1
ATOM 1324 O O . LYS A 1 165 ? -13.228 -2.918 -2.802 1.00 95.94 165 LYS A O 1
ATOM 1329 N N . VAL A 1 166 ? -15.193 -2.932 -3.890 1.00 89.94 166 VAL A N 1
ATOM 1330 C CA . VAL A 1 166 ? -15.799 -1.864 -3.079 1.00 89.94 166 VAL A CA 1
ATOM 1331 C C . VAL A 1 166 ? -15.714 -2.202 -1.584 1.00 89.94 166 VAL A C 1
ATOM 1333 O O . VAL A 1 166 ? -16.122 -3.280 -1.154 1.00 89.94 166 VAL A O 1
ATOM 1336 N N . GLY A 1 167 ? -15.191 -1.260 -0.795 1.00 85.88 167 GLY A N 1
ATOM 1337 C CA . GLY A 1 167 ? -14.971 -1.419 0.647 1.00 85.88 167 GLY A CA 1
ATOM 1338 C C . GLY A 1 167 ? -13.594 -1.973 1.032 1.00 85.88 167 GLY A C 1
ATOM 1339 O O . GLY A 1 167 ? -13.305 -2.060 2.223 1.00 85.88 167 GLY A O 1
ATOM 1340 N N . SER A 1 168 ? -12.742 -2.314 0.059 1.00 90.62 168 SER A N 1
ATOM 1341 C CA . SER A 1 168 ? -11.350 -2.708 0.312 1.00 90.62 168 SER A CA 1
ATOM 1342 C C . SER A 1 168 ? -10.525 -1.549 0.870 1.00 90.62 168 SER A C 1
ATOM 1344 O O . SER A 1 168 ? -10.776 -0.380 0.570 1.00 90.62 168 SER A O 1
ATOM 1346 N N . LEU A 1 169 ? -9.494 -1.885 1.647 1.00 90.56 169 LEU A N 1
ATOM 1347 C CA . LEU A 1 169 ? -8.501 -0.918 2.109 1.00 90.56 169 LEU A CA 1
ATOM 1348 C C . LEU A 1 169 ? -7.339 -0.819 1.115 1.00 90.56 169 LEU A C 1
ATOM 1350 O O . LEU A 1 169 ? -6.762 -1.833 0.716 1.00 90.56 169 LEU A O 1
ATOM 1354 N N . MET A 1 170 ? -6.990 0.418 0.766 1.00 91.75 170 MET A N 1
ATOM 1355 C CA . MET A 1 170 ? -5.908 0.763 -0.155 1.00 91.75 170 MET A CA 1
ATOM 1356 C C . MET A 1 170 ? -4.789 1.459 0.625 1.00 91.75 170 MET A C 1
ATOM 1358 O O . MET A 1 170 ? -5.028 2.460 1.305 1.00 91.75 170 MET A O 1
ATOM 1362 N N . PHE A 1 171 ? -3.561 0.950 0.525 1.00 92.38 171 PHE A N 1
ATOM 1363 C CA . PHE A 1 171 ? -2.395 1.502 1.213 1.00 92.38 171 PHE A CA 1
ATOM 1364 C C . PHE A 1 171 ? -1.349 1.966 0.208 1.00 92.38 171 PHE A C 1
ATOM 1366 O O . PHE A 1 171 ? -0.656 1.159 -0.404 1.00 92.38 171 PHE A O 1
ATOM 1373 N N . LEU A 1 172 ? -1.198 3.280 0.079 1.00 91.94 172 LEU A N 1
ATOM 1374 C CA . LEU A 1 172 ? -0.133 3.874 -0.715 1.00 91.94 172 LEU A CA 1
ATOM 1375 C C . LEU A 1 172 ? 0.961 4.409 0.209 1.00 91.94 172 LEU A C 1
ATOM 1377 O O . LEU A 1 172 ? 0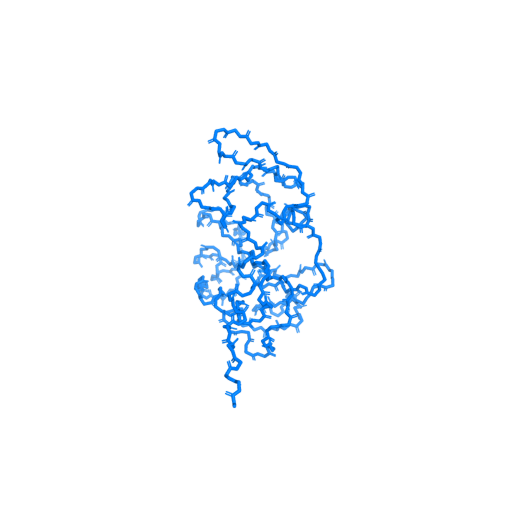.739 5.369 0.951 1.00 91.94 172 LEU A O 1
ATOM 1381 N N . LEU A 1 173 ? 2.147 3.809 0.150 1.00 89.19 173 LEU A N 1
ATOM 1382 C CA . LEU A 1 173 ? 3.313 4.315 0.853 1.00 89.19 173 LEU A CA 1
ATOM 1383 C C . LEU A 1 173 ? 3.950 5.441 0.036 1.00 89.19 173 LEU A C 1
ATOM 1385 O O . LEU A 1 173 ? 4.424 5.232 -1.074 1.00 89.19 173 LEU A O 1
ATOM 1389 N N . LEU A 1 174 ? 3.964 6.646 0.601 1.00 84.50 174 LEU A N 1
ATOM 1390 C CA . LEU A 1 174 ? 4.683 7.791 0.049 1.00 84.50 174 LEU A CA 1
ATOM 1391 C C . LEU A 1 174 ? 5.670 8.301 1.093 1.00 84.50 174 LEU A C 1
ATOM 1393 O O . LEU A 1 174 ? 5.311 8.515 2.252 1.00 84.50 174 LEU A O 1
ATOM 1397 N N . GLY A 1 175 ? 6.913 8.518 0.679 1.00 76.56 175 GLY A N 1
ATOM 1398 C CA . GLY A 1 175 ? 7.927 9.177 1.493 1.00 76.56 175 GLY A CA 1
ATOM 1399 C C . GLY A 1 175 ? 8.122 10.640 1.107 1.00 76.56 175 GLY A C 1
ATOM 1400 O O . GLY A 1 175 ? 7.798 11.073 0.001 1.00 76.56 175 GLY A O 1
ATOM 1401 N N . GLN A 1 176 ? 8.732 11.411 2.008 1.00 75.56 176 GLN A N 1
ATOM 1402 C CA . GLN A 1 176 ? 9.354 12.670 1.607 1.00 75.56 176 GLN A CA 1
ATOM 1403 C C . GLN A 1 176 ? 10.435 12.378 0.557 1.00 75.56 176 GLN A C 1
ATOM 1405 O O . GLN A 1 176 ? 11.254 11.477 0.748 1.00 75.56 176 GLN A O 1
ATOM 1410 N N . GLN A 1 177 ? 10.459 13.160 -0.525 1.00 67.81 177 GLN A N 1
ATOM 1411 C CA . GLN A 1 177 ? 11.294 12.896 -1.706 1.00 67.81 177 GLN A CA 1
ATOM 1412 C C . GLN A 1 177 ? 12.783 12.684 -1.369 1.00 67.81 177 GLN A C 1
ATOM 1414 O O . GLN A 1 177 ? 13.442 11.860 -1.997 1.00 67.81 177 GLN A O 1
ATOM 1419 N N . ASN A 1 178 ? 13.291 13.354 -0.330 1.00 63.66 178 ASN A N 1
ATOM 1420 C CA . ASN A 1 178 ? 14.702 13.324 0.069 1.00 63.66 178 ASN A CA 1
ATOM 1421 C C . ASN A 1 178 ? 15.106 12.124 0.947 1.00 63.66 178 ASN A C 1
ATOM 1423 O O . ASN A 1 178 ? 16.282 11.986 1.266 1.00 63.66 178 ASN A O 1
ATOM 1427 N N . TYR A 1 179 ? 14.161 11.280 1.372 1.00 69.94 179 TYR A N 1
ATOM 1428 C CA . TYR A 1 179 ? 14.408 10.226 2.368 1.00 69.94 179 TYR A CA 1
ATOM 1429 C C . TYR A 1 179 ? 14.323 8.803 1.804 1.00 69.94 179 TYR A C 1
ATOM 1431 O O . TYR A 1 179 ? 14.429 7.839 2.563 1.00 69.94 179 TYR A O 1
ATOM 1439 N N . GLN A 1 180 ? 14.155 8.645 0.487 1.00 79.94 180 GLN A N 1
ATOM 1440 C CA . GLN A 1 180 ? 14.222 7.321 -0.125 1.00 79.94 180 GLN A CA 1
ATOM 1441 C C . GLN A 1 180 ? 15.679 6.885 -0.284 1.00 79.94 180 GLN A C 1
ATOM 1443 O O . GLN A 1 180 ? 16.490 7.587 -0.888 1.00 79.94 180 GLN A O 1
ATOM 1448 N N . MET A 1 181 ? 16.006 5.706 0.242 1.00 77.44 181 MET A N 1
ATOM 1449 C CA . MET A 1 181 ? 17.316 5.100 0.045 1.00 77.44 181 MET A CA 1
ATOM 1450 C C . MET A 1 181 ? 17.529 4.810 -1.446 1.00 77.44 181 MET A C 1
ATOM 1452 O O . MET A 1 181 ? 16.785 4.036 -2.038 1.00 77.44 181 MET A O 1
ATOM 1456 N N . CYS A 1 182 ? 18.565 5.409 -2.028 1.00 81.12 182 CYS A N 1
ATOM 1457 C CA . CYS A 1 182 ? 19.069 5.097 -3.361 1.00 81.12 182 CYS A CA 1
ATOM 1458 C C . CYS A 1 182 ? 20.545 4.713 -3.195 1.00 81.12 182 CYS A C 1
ATOM 1460 O O . CYS A 1 182 ? 21.362 5.614 -2.977 1.00 81.12 182 CYS A O 1
ATOM 1462 N N . PRO A 1 183 ? 20.899 3.414 -3.187 1.00 78.38 183 PRO A N 1
ATOM 1463 C CA . PRO A 1 183 ? 22.277 3.002 -2.950 1.00 78.38 183 PRO A CA 1
ATOM 1464 C C . PRO A 1 183 ? 23.254 3.636 -3.964 1.00 78.38 183 PRO A C 1
ATOM 1466 O O . PRO A 1 183 ? 22.866 3.953 -5.090 1.00 78.38 183 PRO A O 1
ATOM 1469 N N . PRO A 1 184 ? 24.528 3.856 -3.602 1.00 73.44 184 PRO A N 1
ATOM 1470 C CA . PRO A 1 184 ? 25.535 4.277 -4.569 1.00 73.44 184 PRO A CA 1
ATOM 1471 C C . PRO A 1 184 ? 25.770 3.188 -5.625 1.00 73.44 184 PRO A C 1
ATOM 1473 O O . PRO A 1 184 ? 25.936 2.022 -5.275 1.00 73.44 184 PRO A O 1
ATOM 1476 N N . GLY A 1 185 ? 25.832 3.575 -6.901 1.00 70.75 185 GLY A N 1
ATOM 1477 C CA . GLY A 1 185 ? 26.166 2.662 -8.002 1.00 70.75 185 GLY A CA 1
ATOM 1478 C C . GLY A 1 185 ? 25.010 1.816 -8.542 1.00 70.75 185 GLY A C 1
ATOM 1479 O O . GLY A 1 185 ? 25.274 0.933 -9.356 1.00 70.75 185 GLY A O 1
ATOM 1480 N N . VAL A 1 186 ? 23.768 2.081 -8.110 1.00 64.25 186 VAL A N 1
ATOM 1481 C CA . VAL A 1 186 ? 22.555 1.637 -8.826 1.00 64.25 186 VAL A CA 1
ATOM 1482 C C . VAL A 1 186 ? 22.243 2.599 -9.963 1.00 64.25 186 VAL A C 1
ATOM 1484 O O . VAL A 1 186 ? 22.387 3.828 -9.742 1.00 64.25 186 VAL A O 1
#

Foldseek 3Di:
DDPPPPDPPLVVVVVPDPAPQVQWPDDWDDDPQKTWDQLPPFHWIWIDGPVGRHDIDIDTDFDDDDQQADTPCNVVSVCNTRNDDAAEEEESHQADPDRYQYEHCDCVSVGNYNDHLLACPVAQFARGQEYEYDFQQEQVCCCPVVVHGRDDPVSNVVSVNGRHHPPHYYHYDHDDNPPDDDDPPD

Secondary structure (DSSP, 8-state):
--------HHHHHHTT-S-GGGG-SS-EEEETTEEEEE-TTSEEEEEEETTEEEEEEEEEE---BTTTB--TTHHHHHHHHH---SSEEEES-SPPPSS-EEEES-GGG--SEES-TTT-TTSPTT-EEEEEE---SSHHHHHHHHSSPPP-HHHHHHHHHHHEEEEEEEEE----GGGS---TT-

Radius of gyration: 18.03 Å; chains: 1; bounding box: 72×32×41 Å

Sequence (186 aa):
METTNNMPLLLKYVEKISNITDLLRTEYLSIYGLRFISASPACGLLYSTTNSPYFISGHLRFRGRDNGRYPFNYLEMIDTIFGKEDNTIEVCSGSVKGNSFTVDINPDTKPDLVTDGQELYEIPNDIFCRWRCDPPYNVNTAEKMYRTKLPNTQKLLKADARVCKVGSLMFLLLGQQNYQMCPPGV